Protein AF-A0A3S4ZHK0-F1 (afdb_monomer_lite)

Organism: NCBI:txid117903

Foldseek 3Di:
DDPDDDPPPDDDDPPVVVVVVVVVVVVVVVVVVVVVVVVVCVDCVVVVVVVVVVVVVVVVVVVPDPPVVVVVVVVVVVVVVVVVVVVVVPPPDDPDDDDDDDDDDDPVVPCVVVVVVVVVVVVVVVVVVVVVVVVVVVVVVVVLVVLVVVVVVVQVVVLVVLVVVLVVVVVVCVVPPPDDPCVLVVLVPDDLVVVVVCCLVVVAALLRQLSSVSVVVSVCVVVVVQFFDHWDPCLNVLRVVLRVVSVVCPPPDPDDDPSQRSPEDEAELCDADAPDFRQVPPSVSRVVGRDDDDPPPCSNHRHTTYTYPDPPD

Radius of gyration: 36.92 Å; chains: 1; bounding box: 80×49×119 Å

Secondary structure (DSSP, 8-state):
----------S--HHHHHHHHHHHHHHHHHHHHHHHHHHH-TTTHHHHHHHHHHHHHHHHHGGG-HHHHHHHHHHHHHHHHHHHHHTTTSTT------------SSGGGSSHHHHHHHHHHHHHHHHHHHHHHHHHHHHHHHHHHHHHHHHHHHHHHHHHHHHHHHHHHHHHHHHHT---TTHHHHHTTS-HHHHHHHHHTTSS-HHHHHHHHHHHHHHHHHTT---EEEE-TTHHHHHHHHHHHHHHTTTT--SPPPTTTT--EEEETTS--TTSB--TT-GGGTT-B---SS-TTSTTS-EEEEEP-----

Sequence (313 aa):
MMEKENKLTGRSQPLVHFTRRLVYKIINRLSLIALLDLVTFGTTTHLIVGAARFCILTLCNISFWPDLVNRKRNAIQNALSLSQKSHTDLFGRLDLNVRNDEMQAPVALATLPVISTLLLVAKWLLLMRAFYLIARLAFSLVRIQRRLSKKRIALAERHSRLNSKLVGLDSAVAVGDGRPVDWVDEVTRLPLSQLRRQLQKRQITAIDLLDAFQRKALALIQSQTGCIAEIIYGADVDAIYADETLDSKLPNATTPASLLHGIPISLKEMIPVCGYDHTMGYVHNVSGLAFCRSIRGMYDIPVMFRIVDTKSD

InterPro domains:
  IPR036928 Amidase signature (AS) superfamily [G3DSA:3.90.1300.10] (159-291)
  IPR036928 Amidase signature (AS) superfamily [SSF75304] (184-285)
  IPR052096 Endocannabinoid-regulating amidase [PTHR45847] (145-289)

pLDDT: mean 71.26, std 17.13, range [35.31, 97.25]

Structure (mmCIF, N/CA/C/O backbone):
data_AF-A0A3S4ZHK0-F1
#
_entry.id   AF-A0A3S4ZHK0-F1
#
loop_
_atom_site.group_PDB
_atom_site.id
_atom_site.type_symbol
_atom_site.label_atom_id
_atom_site.label_alt_id
_atom_site.label_comp_id
_atom_site.label_asym_id
_atom_site.label_entity_id
_atom_site.label_seq_id
_atom_site.pdbx_PDB_ins_code
_atom_site.Cartn_x
_atom_site.Cartn_y
_atom_site.Cartn_z
_atom_site.occupancy
_atom_site.B_iso_or_equiv
_atom_site.auth_seq_id
_atom_site.auth_comp_id
_atom_site.auth_asym_id
_atom_site.auth_atom_id
_atom_site.pdbx_PDB_model_num
ATOM 1 N N . MET A 1 1 ? 16.062 -14.171 27.496 1.00 38.72 1 MET A N 1
ATOM 2 C CA . MET A 1 1 ? 16.160 -15.052 26.314 1.00 38.72 1 MET A CA 1
ATOM 3 C C . MET A 1 1 ? 15.570 -14.306 25.125 1.00 38.72 1 MET A C 1
ATOM 5 O O . MET A 1 1 ? 14.395 -14.484 24.891 1.00 38.72 1 MET A O 1
ATOM 9 N N . MET A 1 2 ? 16.326 -13.400 24.489 1.00 35.31 2 MET A N 1
ATOM 10 C CA . MET A 1 2 ? 16.030 -12.739 23.194 1.00 35.31 2 MET A CA 1
ATOM 11 C C . MET A 1 2 ? 17.188 -11.762 22.891 1.00 35.31 2 MET A C 1
ATOM 13 O O . MET A 1 2 ? 17.036 -10.549 22.821 1.00 35.31 2 MET A O 1
ATOM 17 N N . GLU A 1 3 ? 18.397 -12.313 22.792 1.00 41.38 3 GLU A N 1
ATOM 18 C CA . GLU A 1 3 ? 19.574 -11.640 22.241 1.00 41.38 3 GLU A CA 1
ATOM 19 C C . GLU A 1 3 ? 20.021 -12.493 21.059 1.00 41.38 3 GLU A C 1
ATOM 21 O O . GLU A 1 3 ? 20.737 -13.475 21.240 1.00 41.38 3 GLU A O 1
ATOM 26 N N . LYS A 1 4 ? 19.450 -12.210 19.884 1.00 47.31 4 LYS A N 1
ATOM 27 C CA . LYS A 1 4 ? 19.861 -12.672 18.546 1.00 47.31 4 LYS A CA 1
ATOM 28 C C . LYS A 1 4 ? 18.733 -12.336 17.576 1.00 47.31 4 LYS A C 1
ATOM 30 O O . LYS A 1 4 ? 1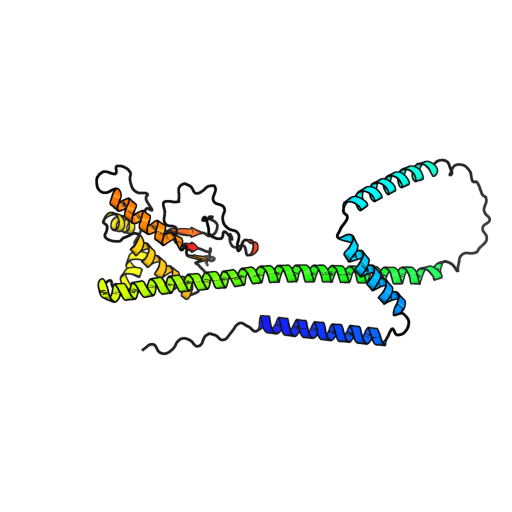7.895 -13.182 17.328 1.00 47.31 4 LYS A O 1
ATOM 35 N N . GLU A 1 5 ? 18.719 -11.116 17.048 1.00 44.28 5 GLU A N 1
ATOM 36 C CA . GLU A 1 5 ? 18.220 -10.827 15.694 1.00 44.28 5 GLU A CA 1
ATOM 37 C C . GLU A 1 5 ? 18.382 -9.338 15.369 1.00 44.28 5 GLU A C 1
ATOM 39 O O . GLU A 1 5 ? 17.518 -8.515 15.640 1.00 44.28 5 GLU A O 1
ATOM 44 N N . ASN A 1 6 ? 19.525 -8.975 14.781 1.00 37.25 6 ASN A N 1
ATOM 45 C CA . ASN A 1 6 ? 19.517 -8.127 13.586 1.00 37.25 6 ASN A CA 1
ATOM 46 C C . ASN A 1 6 ? 20.902 -8.097 12.937 1.00 37.25 6 ASN A C 1
ATOM 48 O O . ASN A 1 6 ? 21.677 -7.148 13.031 1.00 37.25 6 ASN A O 1
ATOM 52 N N . LYS A 1 7 ? 21.210 -9.203 12.260 1.00 39.44 7 LYS A N 1
ATOM 53 C CA . LYS A 1 7 ? 22.368 -9.365 11.379 1.00 39.44 7 LYS A CA 1
ATOM 54 C C . LYS A 1 7 ? 21.863 -9.646 9.958 1.00 39.44 7 LYS A C 1
ATOM 56 O O . LYS A 1 7 ? 22.221 -10.652 9.366 1.00 39.44 7 LYS A O 1
ATOM 61 N N . LEU A 1 8 ? 20.978 -8.791 9.429 1.00 41.53 8 LEU A N 1
ATOM 62 C CA . LEU A 1 8 ? 20.394 -8.936 8.082 1.00 41.53 8 LEU A CA 1
ATOM 63 C C . LEU A 1 8 ? 20.295 -7.610 7.296 1.00 41.53 8 LEU A C 1
ATOM 65 O O . LEU A 1 8 ? 19.420 -7.429 6.458 1.00 41.53 8 LEU A O 1
ATOM 69 N N . THR A 1 9 ? 21.251 -6.695 7.471 1.00 41.84 9 THR A N 1
ATOM 70 C CA . THR A 1 9 ? 21.444 -5.523 6.584 1.00 41.84 9 THR A CA 1
ATOM 71 C C . THR A 1 9 ? 22.539 -5.754 5.537 1.00 41.84 9 THR A C 1
ATOM 73 O O . THR A 1 9 ? 23.288 -4.852 5.172 1.00 41.84 9 THR A O 1
ATOM 76 N N . GLY A 1 10 ? 22.654 -6.980 5.023 1.00 41.91 10 GLY A N 1
ATOM 77 C CA . GLY A 1 10 ? 23.762 -7.358 4.150 1.00 41.91 10 GLY A CA 1
ATOM 78 C C . GLY A 1 10 ? 23.387 -8.378 3.090 1.00 41.91 10 GLY A C 1
ATOM 79 O O . GLY A 1 10 ? 23.851 -9.506 3.175 1.00 41.91 10 GLY A O 1
ATOM 80 N N . ARG A 1 11 ? 22.577 -7.992 2.093 1.00 46.22 11 ARG A N 1
ATOM 81 C CA . ARG A 1 11 ? 22.606 -8.533 0.712 1.00 46.22 11 ARG A CA 1
ATOM 82 C C . ARG A 1 11 ? 21.451 -7.973 -0.119 1.00 46.22 11 ARG A C 1
ATOM 84 O O . ARG A 1 11 ? 20.338 -8.472 -0.052 1.00 46.22 11 ARG A O 1
ATOM 91 N N . SER A 1 12 ? 21.732 -6.949 -0.928 1.00 43.19 12 SER A N 1
ATOM 92 C CA . SER A 1 12 ? 21.113 -6.718 -2.255 1.00 43.19 12 SER A CA 1
ATOM 93 C C . SER A 1 12 ? 21.529 -5.362 -2.853 1.00 43.19 12 SER A C 1
ATOM 95 O O . SER A 1 12 ? 20.706 -4.569 -3.294 1.00 43.19 12 SER A O 1
ATOM 97 N N . GLN A 1 13 ? 22.836 -5.086 -2.930 1.00 48.25 13 GLN A N 1
ATOM 98 C CA . GLN A 1 13 ? 23.362 -4.040 -3.825 1.00 48.25 13 GLN A CA 1
ATOM 99 C C . GLN A 1 13 ? 24.410 -4.502 -4.867 1.00 48.25 13 GLN A C 1
ATOM 101 O O . GLN A 1 13 ? 25.198 -3.668 -5.314 1.00 48.25 13 GLN A O 1
ATOM 106 N N . PRO A 1 14 ? 24.456 -5.764 -5.355 1.00 48.16 14 PRO A N 1
ATOM 107 C CA . PRO A 1 14 ? 25.416 -6.086 -6.412 1.00 48.16 14 PRO A CA 1
ATOM 108 C C . PRO A 1 14 ? 25.040 -5.443 -7.762 1.00 48.16 14 PRO A C 1
ATOM 110 O O . PRO A 1 14 ? 25.923 -5.089 -8.539 1.00 48.16 14 PRO A O 1
ATOM 113 N N . LEU A 1 15 ? 23.750 -5.208 -8.042 1.00 46.41 15 LEU A N 1
ATOM 114 C CA . LEU A 1 15 ? 23.300 -4.844 -9.393 1.00 46.41 15 LEU A CA 1
ATOM 115 C C . LEU A 1 15 ? 23.517 -3.360 -9.755 1.00 46.41 15 LEU A C 1
ATOM 117 O O . LEU A 1 15 ? 23.855 -3.034 -10.895 1.00 46.41 15 LEU A O 1
ATOM 121 N N . VAL A 1 16 ? 23.401 -2.447 -8.784 1.00 51.50 16 VAL A N 1
ATOM 122 C CA . VAL A 1 16 ? 23.617 -1.002 -9.016 1.00 51.50 16 VAL A CA 1
ATOM 123 C C . VAL A 1 16 ? 25.112 -0.684 -9.132 1.00 51.50 16 VAL A C 1
ATOM 125 O O . VAL A 1 16 ? 25.526 0.129 -9.960 1.00 51.50 16 VAL A O 1
ATOM 128 N N . HIS A 1 17 ? 25.954 -1.386 -8.368 1.00 53.44 17 HIS A N 1
ATOM 129 C CA . HIS A 1 17 ? 27.404 -1.250 -8.484 1.00 53.44 17 HIS A CA 1
ATOM 130 C C . HIS A 1 17 ? 27.951 -1.896 -9.765 1.00 53.44 17 HIS A C 1
ATOM 132 O O . HIS A 1 17 ? 28.877 -1.356 -10.377 1.00 53.44 17 HIS A O 1
ATOM 138 N N . PHE A 1 18 ? 27.352 -3.008 -10.209 1.00 57.97 18 PHE A N 1
ATOM 139 C CA . PHE A 1 18 ? 27.710 -3.670 -11.463 1.00 57.97 18 PHE A CA 1
ATOM 140 C C . PHE A 1 18 ? 27.364 -2.815 -12.687 1.00 57.97 18 PHE A C 1
ATOM 142 O O . PHE A 1 18 ? 28.214 -2.608 -13.551 1.00 57.97 18 PHE A O 1
ATOM 149 N N . THR A 1 19 ? 26.163 -2.229 -12.725 1.00 58.44 19 THR A N 1
ATOM 150 C CA . THR A 1 19 ? 25.738 -1.351 -13.830 1.00 58.44 19 THR A CA 1
ATOM 151 C C . THR A 1 19 ? 26.596 -0.086 -13.927 1.00 58.44 19 THR A C 1
ATOM 153 O O . THR A 1 19 ? 27.023 0.266 -15.025 1.00 58.44 19 THR A O 1
ATOM 156 N N . ARG A 1 20 ? 26.977 0.543 -12.803 1.00 65.88 20 ARG A N 1
ATOM 157 C CA . ARG A 1 20 ? 27.936 1.670 -12.809 1.00 65.88 20 ARG A CA 1
ATOM 158 C C . ARG A 1 20 ? 29.320 1.282 -13.340 1.00 65.88 20 ARG A C 1
ATOM 160 O O . ARG A 1 20 ? 29.887 2.032 -14.132 1.00 65.88 20 ARG A O 1
ATOM 167 N N . ARG A 1 21 ? 29.859 0.120 -12.946 1.00 70.44 21 ARG A N 1
ATOM 168 C CA . ARG A 1 21 ? 31.164 -0.366 -13.443 1.00 70.44 21 ARG A CA 1
ATOM 169 C C . ARG A 1 21 ? 31.123 -0.730 -14.928 1.00 70.44 21 ARG A C 1
ATOM 171 O O . ARG A 1 21 ? 32.101 -0.480 -15.630 1.00 70.44 21 ARG A O 1
ATOM 178 N N . LEU A 1 22 ? 30.010 -1.284 -15.412 1.00 69.44 22 LEU A N 1
ATOM 179 C CA . LEU A 1 22 ? 29.834 -1.626 -16.823 1.00 69.44 22 LEU A CA 1
ATOM 180 C C . LEU A 1 22 ? 29.760 -0.363 -17.692 1.00 69.44 22 LEU A C 1
ATOM 182 O O . LEU A 1 22 ? 30.470 -0.265 -18.688 1.00 69.44 22 LEU A O 1
ATOM 186 N N . VAL A 1 23 ? 28.977 0.635 -17.266 1.00 72.00 23 VAL A N 1
ATOM 187 C CA . VAL A 1 23 ? 28.850 1.919 -17.972 1.00 72.00 23 VAL A CA 1
ATOM 188 C C . VAL A 1 23 ? 30.195 2.647 -18.034 1.00 72.00 23 VAL A C 1
ATOM 190 O O . VAL A 1 23 ? 30.578 3.101 -19.107 1.00 72.00 23 VAL A O 1
ATOM 193 N N . TYR A 1 24 ? 30.970 2.679 -16.943 1.00 71.19 24 TYR A N 1
ATOM 194 C CA . TYR A 1 24 ? 32.308 3.287 -16.963 1.00 71.19 24 TYR A CA 1
ATOM 195 C C . TYR A 1 24 ? 33.288 2.542 -17.877 1.00 71.19 24 TYR A C 1
ATOM 197 O O . TYR A 1 24 ? 34.041 3.182 -18.604 1.00 71.19 24 TYR A O 1
ATOM 205 N N . LYS A 1 25 ? 33.268 1.200 -17.896 1.00 71.62 25 LYS A N 1
ATOM 206 C CA . LYS A 1 25 ? 34.108 0.415 -18.818 1.00 71.62 25 LYS A CA 1
ATOM 207 C C . LYS A 1 25 ? 33.733 0.646 -20.282 1.00 71.62 25 LYS A C 1
ATOM 209 O O . LYS A 1 25 ? 34.628 0.705 -21.119 1.00 71.62 25 LYS A O 1
ATOM 214 N N . ILE A 1 26 ? 32.443 0.792 -20.586 1.00 71.75 26 ILE A N 1
ATOM 215 C CA . ILE A 1 26 ? 31.964 1.073 -21.945 1.00 71.75 26 ILE A CA 1
ATOM 216 C C . ILE A 1 26 ? 32.356 2.494 -22.363 1.00 71.75 26 ILE A C 1
ATOM 218 O O . ILE A 1 26 ? 32.933 2.657 -23.431 1.00 71.75 26 ILE A O 1
ATOM 222 N N . ILE A 1 27 ? 32.143 3.501 -21.509 1.00 74.75 27 ILE A N 1
ATOM 223 C CA . ILE A 1 27 ? 32.539 4.892 -21.792 1.00 74.75 27 ILE A CA 1
ATOM 224 C C . ILE A 1 27 ? 34.054 4.994 -22.001 1.00 74.75 27 ILE A C 1
ATOM 226 O O . ILE A 1 27 ? 34.491 5.627 -22.956 1.00 74.75 27 ILE A O 1
ATOM 230 N N . ASN A 1 28 ? 34.855 4.323 -21.168 1.00 67.81 28 ASN A N 1
ATOM 231 C CA . ASN A 1 28 ? 36.312 4.396 -21.266 1.00 67.81 28 ASN A CA 1
ATOM 232 C C . ASN A 1 28 ? 36.877 3.606 -22.460 1.00 67.81 28 ASN A C 1
ATOM 234 O O . ASN A 1 28 ? 37.953 3.924 -22.949 1.00 67.81 28 ASN A O 1
ATOM 238 N N . ARG A 1 29 ? 36.167 2.583 -22.961 1.00 70.56 29 ARG A N 1
ATOM 239 C CA . ARG A 1 29 ? 36.535 1.922 -24.226 1.00 70.56 29 ARG A CA 1
ATOM 240 C C . ARG A 1 29 ? 36.078 2.714 -25.446 1.00 70.56 29 ARG A C 1
ATOM 242 O O . ARG A 1 29 ? 36.806 2.750 -26.428 1.00 70.56 29 ARG A O 1
ATOM 249 N N . LEU A 1 30 ? 34.926 3.379 -25.375 1.00 62.19 30 LEU A N 1
ATOM 250 C CA . LEU A 1 30 ? 34.452 4.261 -26.443 1.00 62.19 30 LEU A CA 1
ATOM 251 C C . LEU A 1 30 ? 35.329 5.513 -26.584 1.00 62.19 30 LEU A C 1
ATOM 253 O O . LEU A 1 30 ? 35.593 5.921 -27.710 1.00 62.19 30 LEU A O 1
ATOM 257 N N . SER A 1 31 ? 35.841 6.083 -25.485 1.00 71.56 31 SER A N 1
ATOM 258 C CA . SER A 1 31 ? 36.809 7.188 -25.555 1.00 71.56 31 SER A CA 1
ATOM 259 C C . SER A 1 31 ? 38.150 6.748 -26.148 1.00 71.56 31 SER A C 1
ATOM 261 O O . SER A 1 31 ? 38.757 7.503 -26.901 1.00 71.56 31 SER A O 1
ATOM 263 N N . LEU A 1 32 ? 38.589 5.515 -25.866 1.00 65.69 32 LEU A N 1
ATOM 264 C CA . LEU A 1 32 ? 39.827 4.962 -26.417 1.00 65.69 32 LEU A CA 1
ATOM 265 C C . LEU A 1 32 ? 39.707 4.679 -27.921 1.00 65.69 32 LEU A C 1
ATOM 267 O O . LEU A 1 32 ? 40.632 4.980 -28.665 1.00 65.69 32 LEU A O 1
ATOM 271 N N . ILE A 1 33 ? 38.556 4.168 -28.374 1.00 67.56 33 ILE A N 1
ATOM 272 C CA . ILE A 1 33 ? 38.259 3.977 -29.805 1.00 67.56 33 ILE A CA 1
ATOM 273 C C . ILE A 1 33 ? 38.198 5.335 -30.517 1.00 67.56 33 ILE A C 1
ATOM 275 O O . ILE A 1 33 ? 38.837 5.504 -31.547 1.00 67.56 33 ILE A O 1
ATOM 279 N N . ALA A 1 34 ? 37.542 6.336 -29.920 1.00 61.38 34 ALA A N 1
ATOM 280 C CA . ALA A 1 34 ? 37.499 7.689 -30.477 1.00 61.38 34 ALA A CA 1
ATOM 281 C C . ALA A 1 34 ? 38.887 8.355 -30.558 1.00 61.38 34 ALA A C 1
ATOM 283 O O . ALA A 1 34 ? 39.140 9.129 -31.477 1.00 61.38 34 ALA A O 1
ATOM 284 N N . LEU A 1 35 ? 39.799 8.052 -29.626 1.00 61.34 35 LEU A N 1
ATOM 285 C CA . LEU A 1 35 ? 41.190 8.517 -29.675 1.00 61.34 35 LEU A CA 1
ATOM 286 C C . LEU A 1 35 ? 42.023 7.775 -30.733 1.00 61.34 35 LEU A C 1
ATOM 288 O O . LEU A 1 35 ? 42.847 8.403 -31.392 1.00 61.34 35 LEU A O 1
ATOM 292 N N . LEU A 1 36 ? 41.791 6.475 -30.940 1.00 58.66 36 LEU A N 1
ATOM 293 C CA . LEU A 1 36 ? 42.433 5.693 -32.007 1.00 58.66 36 LEU A CA 1
ATOM 294 C C . LEU A 1 36 ? 41.969 6.123 -33.410 1.00 58.66 36 LEU A C 1
ATOM 296 O O . LEU A 1 36 ? 42.788 6.204 -34.329 1.00 58.66 36 LEU A O 1
ATOM 300 N N . ASP A 1 37 ? 40.695 6.485 -33.559 1.00 52.19 37 ASP A N 1
ATOM 301 C CA . ASP A 1 37 ? 40.156 7.040 -34.806 1.00 52.19 37 ASP A CA 1
ATOM 302 C C . ASP A 1 37 ? 40.699 8.458 -35.082 1.00 52.19 37 ASP A C 1
ATOM 304 O O . ASP A 1 37 ? 40.887 8.842 -36.235 1.00 52.19 37 ASP A O 1
ATOM 308 N N . LEU A 1 38 ? 41.032 9.234 -34.040 1.00 51.59 38 LEU A N 1
ATOM 309 C CA . LEU A 1 38 ? 41.615 10.576 -34.187 1.00 51.59 38 LEU A CA 1
ATOM 310 C C . LEU A 1 38 ? 43.086 10.543 -34.640 1.00 51.59 38 LEU A C 1
ATOM 312 O O . LEU A 1 38 ? 43.534 11.450 -35.338 1.00 51.59 38 LEU A O 1
ATOM 316 N N . VAL A 1 39 ? 43.832 9.496 -34.272 1.00 56.59 39 VAL A N 1
ATOM 317 C CA . VAL A 1 39 ? 45.243 9.313 -34.668 1.00 56.59 39 VAL A CA 1
ATOM 318 C C . VAL A 1 39 ? 45.371 8.748 -36.089 1.00 56.59 39 VAL A C 1
ATOM 320 O O . VAL A 1 39 ? 46.360 9.012 -36.767 1.00 56.59 39 VAL A O 1
ATOM 323 N N . THR A 1 40 ? 44.362 8.027 -36.587 1.00 56.16 40 THR A N 1
ATOM 324 C CA . THR A 1 40 ? 44.383 7.421 -37.933 1.00 56.16 40 THR A CA 1
ATOM 325 C C . THR A 1 40 ? 43.865 8.339 -39.049 1.00 56.16 40 THR A C 1
ATOM 327 O O . THR A 1 40 ? 44.100 8.053 -40.221 1.00 56.16 40 THR A O 1
ATOM 330 N N . PHE A 1 41 ? 43.239 9.476 -38.725 1.00 51.12 41 PHE A N 1
ATOM 331 C CA . PHE A 1 41 ? 42.586 10.369 -39.698 1.00 51.12 41 PHE A CA 1
ATOM 332 C C . PHE A 1 41 ? 43.191 11.785 -39.776 1.00 51.12 41 PHE A C 1
ATOM 334 O O . PHE A 1 41 ? 42.485 12.783 -39.918 1.00 51.12 41 PHE A O 1
ATOM 341 N N . GLY A 1 42 ? 44.520 11.891 -39.726 1.00 49.41 42 GLY A N 1
ATOM 342 C CA . GLY A 1 42 ? 45.265 13.158 -39.679 1.00 49.41 42 GLY A CA 1
ATOM 343 C C . GLY A 1 42 ? 45.125 14.132 -40.864 1.00 49.41 42 GLY A C 1
ATOM 344 O O . GLY A 1 42 ? 45.764 15.178 -40.829 1.00 49.41 42 GLY A O 1
ATOM 345 N N . THR A 1 43 ? 44.315 13.867 -41.898 1.00 50.31 43 THR A N 1
ATOM 346 C CA . THR A 1 43 ? 44.199 14.776 -43.064 1.00 50.31 43 THR A CA 1
ATOM 347 C C . THR A 1 43 ? 42.777 15.069 -43.565 1.00 50.31 43 THR A C 1
ATOM 349 O O . THR A 1 43 ? 42.623 15.909 -44.448 1.00 50.31 43 THR A O 1
ATOM 352 N N . THR A 1 44 ? 41.711 14.499 -42.983 1.00 51.81 44 THR A N 1
ATOM 353 C CA . THR A 1 44 ? 40.307 14.830 -43.357 1.00 51.81 44 THR A CA 1
ATOM 354 C C . THR A 1 44 ? 39.510 15.524 -42.242 1.00 51.81 44 THR A C 1
ATOM 356 O O . THR A 1 44 ? 38.303 15.756 -42.363 1.00 51.81 44 THR A O 1
ATOM 359 N N . THR A 1 45 ? 40.178 15.894 -41.149 1.00 51.06 45 THR A N 1
ATOM 360 C CA . THR A 1 45 ? 39.589 16.434 -39.910 1.00 51.06 45 THR A CA 1
ATOM 361 C C . THR A 1 45 ? 38.902 17.790 -40.073 1.00 51.06 45 THR A C 1
ATOM 363 O O . THR A 1 45 ? 37.927 18.061 -39.371 1.00 51.06 45 THR A O 1
ATOM 366 N N . HIS A 1 46 ? 39.301 18.621 -41.038 1.00 52.19 46 HIS A N 1
ATOM 367 C CA . HIS A 1 46 ? 38.668 19.933 -41.230 1.00 52.19 46 HIS A CA 1
ATOM 368 C C . HIS A 1 46 ? 37.241 19.852 -41.797 1.00 52.19 46 HIS A C 1
ATOM 370 O O . HIS A 1 46 ? 36.394 20.669 -41.429 1.00 52.19 46 HIS A O 1
ATOM 376 N N . LEU A 1 47 ? 36.930 18.842 -42.618 1.00 52.06 47 LEU A N 1
ATOM 377 C CA . LEU A 1 47 ? 35.593 18.699 -43.208 1.00 52.06 47 LEU A CA 1
ATOM 378 C C . LEU A 1 47 ? 34.588 18.090 -42.218 1.00 52.06 47 LEU A C 1
ATOM 380 O O . LEU A 1 47 ? 33.433 18.510 -42.152 1.00 52.06 47 LEU A O 1
ATOM 384 N N . ILE A 1 48 ? 35.036 17.126 -41.408 1.00 56.22 48 ILE A N 1
ATOM 385 C CA . ILE A 1 48 ? 34.174 16.387 -40.474 1.00 56.22 48 ILE A CA 1
ATOM 386 C C . ILE A 1 48 ? 33.851 17.235 -39.236 1.00 56.22 48 ILE A C 1
ATOM 388 O O . ILE A 1 48 ? 32.703 17.253 -38.792 1.00 56.22 48 ILE A O 1
ATOM 392 N N . VAL A 1 49 ? 34.811 18.013 -38.720 1.00 59.47 49 VAL A N 1
ATOM 393 C CA . VAL A 1 49 ? 34.559 18.952 -37.611 1.00 59.47 49 VAL A CA 1
ATOM 394 C C . VAL A 1 49 ? 33.640 20.096 -38.059 1.00 59.47 49 VAL A C 1
ATOM 396 O O . VAL A 1 49 ? 32.753 20.501 -37.305 1.00 59.47 49 VAL A O 1
ATOM 399 N N . GLY A 1 50 ? 33.775 20.562 -39.307 1.00 56.19 50 GLY A N 1
ATOM 400 C CA . GLY A 1 50 ? 32.854 21.528 -39.913 1.00 56.19 50 GLY A CA 1
ATOM 401 C C . GLY A 1 50 ? 31.426 20.987 -40.040 1.00 56.19 50 GLY A C 1
ATOM 402 O O . GLY A 1 50 ? 30.478 21.640 -39.602 1.00 56.19 50 GLY A O 1
ATOM 403 N N . ALA A 1 51 ? 31.267 19.761 -40.549 1.00 57.53 51 ALA A N 1
ATOM 404 C CA . ALA A 1 51 ? 29.964 19.110 -40.695 1.00 57.53 51 ALA A CA 1
ATOM 405 C C . ALA A 1 51 ? 29.305 18.781 -39.344 1.00 57.53 51 ALA A C 1
ATOM 407 O O . ALA A 1 51 ? 28.100 18.970 -39.185 1.00 57.53 51 ALA A O 1
ATOM 408 N N . ALA A 1 52 ? 30.079 18.359 -38.339 1.00 62.59 52 ALA A N 1
ATOM 409 C CA . ALA A 1 52 ? 29.572 18.106 -36.991 1.00 62.59 52 ALA A CA 1
ATOM 410 C C . ALA A 1 52 ? 29.098 19.400 -36.306 1.00 62.59 52 ALA A C 1
ATOM 412 O O . ALA A 1 52 ? 28.028 19.422 -35.695 1.00 62.59 52 ALA A O 1
ATOM 413 N N . ARG A 1 53 ? 29.842 20.505 -36.462 1.00 59.47 53 ARG A N 1
ATOM 414 C CA . ARG A 1 53 ? 29.463 21.822 -35.925 1.00 59.47 53 AR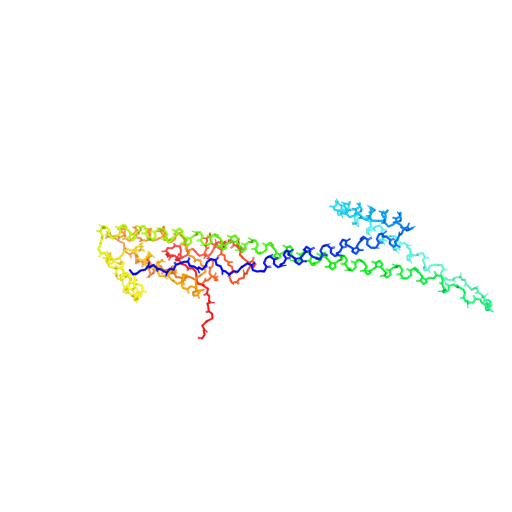G A CA 1
ATOM 415 C C . ARG A 1 53 ? 28.232 22.392 -36.639 1.00 59.47 53 ARG A C 1
ATOM 417 O O . ARG A 1 53 ? 27.365 22.955 -35.977 1.00 59.47 53 ARG A O 1
ATOM 424 N N . PHE A 1 54 ? 28.106 22.172 -37.950 1.00 58.97 54 PHE A N 1
ATOM 425 C CA . PHE A 1 54 ? 26.913 22.534 -38.720 1.00 58.97 54 PHE A CA 1
ATOM 426 C C . PHE A 1 54 ? 25.690 21.706 -38.300 1.00 58.97 54 PHE A C 1
ATOM 428 O O . PHE A 1 54 ? 24.647 22.285 -38.013 1.00 58.97 54 PHE A O 1
ATOM 435 N N . CYS A 1 55 ? 25.836 20.384 -38.137 1.00 61.09 55 CYS A N 1
ATOM 436 C CA . CYS A 1 55 ? 24.769 19.494 -37.664 1.00 61.09 55 CYS A CA 1
ATOM 437 C C . CYS A 1 55 ? 24.258 19.878 -36.269 1.00 61.09 55 CYS A C 1
ATOM 439 O O . CYS A 1 55 ? 23.045 19.952 -36.067 1.00 61.09 55 CYS A O 1
ATOM 441 N N . ILE A 1 56 ? 25.156 20.174 -35.322 1.00 68.25 56 ILE A N 1
ATOM 442 C CA . ILE A 1 56 ? 24.783 20.597 -33.962 1.00 68.25 56 ILE A CA 1
ATOM 443 C C . ILE A 1 56 ? 24.044 21.945 -33.993 1.00 68.25 56 ILE A C 1
ATOM 445 O O . ILE A 1 56 ? 23.023 22.094 -33.323 1.00 68.25 56 ILE A O 1
ATOM 449 N N . LEU A 1 57 ? 24.484 22.900 -34.820 1.00 57.31 57 LEU A N 1
ATOM 450 C CA . LEU A 1 57 ? 23.803 24.191 -34.967 1.00 57.31 57 LEU A CA 1
ATOM 451 C C . LEU A 1 57 ? 22.432 24.056 -35.648 1.00 57.31 57 LEU A C 1
ATOM 453 O O . LEU A 1 57 ? 21.473 24.678 -35.195 1.00 57.31 57 LEU A O 1
ATOM 457 N N . THR A 1 58 ? 22.284 23.199 -36.664 1.00 58.91 58 THR A N 1
ATOM 458 C CA . THR A 1 58 ? 20.969 22.935 -37.274 1.00 58.91 58 THR A CA 1
ATOM 459 C C . THR A 1 58 ? 20.017 22.195 -36.338 1.00 58.91 58 THR A C 1
ATOM 461 O O . THR A 1 58 ? 18.837 22.532 -36.298 1.00 58.91 58 THR A O 1
ATOM 464 N N . LEU A 1 59 ? 20.495 21.242 -35.533 1.00 56.59 59 LEU A N 1
ATOM 465 C CA . LEU A 1 59 ? 19.644 20.521 -34.579 1.00 56.59 59 LEU A CA 1
ATOM 466 C C . LEU A 1 59 ? 19.177 21.421 -33.423 1.00 56.59 59 LEU A C 1
ATOM 468 O O . LEU A 1 59 ? 18.036 21.295 -32.980 1.00 56.59 59 LEU A O 1
ATOM 472 N N . CYS A 1 60 ? 20.003 22.380 -32.995 1.00 50.72 60 CYS A N 1
ATOM 473 C CA . CYS A 1 60 ? 19.594 23.393 -32.021 1.00 50.72 60 CYS A CA 1
ATOM 474 C C . CYS A 1 60 ? 18.611 24.425 -32.610 1.00 50.72 60 CYS A C 1
ATOM 476 O O . CYS A 1 60 ? 17.718 24.874 -31.896 1.00 50.72 60 CYS A O 1
ATOM 478 N N . ASN A 1 61 ? 18.704 24.759 -33.904 1.00 44.44 61 ASN A N 1
ATOM 479 C CA . ASN A 1 61 ? 17.841 25.768 -34.538 1.00 44.44 61 ASN A CA 1
ATOM 480 C C . ASN A 1 61 ? 16.466 25.219 -34.997 1.00 44.44 61 ASN A C 1
ATOM 482 O O . ASN A 1 61 ? 15.501 25.966 -35.137 1.00 44.44 61 ASN A O 1
ATOM 486 N N . ILE A 1 62 ? 16.330 23.899 -35.187 1.00 49.19 62 ILE A N 1
ATOM 487 C CA . ILE A 1 62 ? 15.067 23.253 -35.613 1.00 49.19 62 ILE A CA 1
ATOM 488 C C . ILE A 1 62 ? 14.028 23.164 -34.478 1.00 49.19 62 ILE A C 1
ATOM 490 O O . ILE A 1 62 ? 12.842 22.962 -34.735 1.00 49.19 62 ILE A O 1
ATOM 494 N N . SER A 1 63 ? 14.420 23.402 -33.225 1.00 51.69 63 SER A N 1
ATOM 495 C CA . SER A 1 63 ? 13.500 23.321 -32.082 1.00 51.69 63 SER A CA 1
ATOM 496 C C . SER A 1 63 ? 12.533 24.513 -31.950 1.00 51.69 63 SER A C 1
ATOM 498 O O . SER A 1 63 ? 11.800 24.561 -30.966 1.00 51.69 63 SER A O 1
ATOM 500 N N . PHE A 1 64 ? 12.497 25.463 -32.902 1.00 46.78 64 PHE A N 1
ATOM 501 C CA . PHE A 1 64 ? 11.759 26.721 -32.704 1.00 46.78 64 PHE A CA 1
ATOM 502 C C . PHE A 1 64 ? 10.731 27.151 -33.772 1.00 46.78 64 PHE A C 1
ATOM 504 O O . PHE A 1 64 ? 10.069 28.153 -33.546 1.00 46.78 64 PHE A O 1
ATOM 511 N N . TRP A 1 65 ? 10.507 26.456 -34.897 1.00 44.28 65 TRP A N 1
ATOM 512 C CA . TRP A 1 65 ? 9.566 26.973 -35.923 1.00 44.28 65 TRP A CA 1
ATOM 513 C C . TRP A 1 65 ? 8.710 25.897 -36.619 1.00 44.28 65 TRP A C 1
ATOM 515 O O . TRP A 1 65 ? 9.065 25.430 -37.704 1.00 44.28 65 TRP A O 1
ATOM 525 N N . PRO A 1 66 ? 7.538 25.532 -36.062 1.00 52.66 66 PRO A N 1
ATOM 526 C CA . PRO A 1 66 ? 6.569 24.683 -36.762 1.00 52.66 66 PRO A CA 1
ATOM 527 C C . PRO A 1 66 ? 5.894 25.380 -37.967 1.00 52.66 66 PRO A C 1
ATOM 529 O O . PRO A 1 66 ? 5.508 24.707 -38.922 1.00 52.66 66 PRO A O 1
ATOM 532 N N . ASP A 1 67 ? 5.828 26.717 -37.999 1.00 51.75 67 ASP A N 1
ATOM 533 C CA . ASP A 1 67 ? 5.085 27.463 -39.035 1.00 51.75 67 ASP A CA 1
ATOM 534 C C . ASP A 1 67 ? 5.799 27.600 -40.391 1.00 51.75 67 ASP A C 1
ATOM 536 O O . ASP A 1 67 ? 5.153 27.726 -41.436 1.00 51.75 67 ASP A O 1
ATOM 540 N N . LEU A 1 68 ? 7.134 27.533 -40.426 1.00 51.22 68 LEU A N 1
ATOM 541 C CA . LEU A 1 68 ? 7.891 27.681 -41.678 1.00 51.22 68 LEU A CA 1
ATOM 542 C C . LEU A 1 68 ? 7.824 26.414 -42.551 1.00 51.22 68 LEU A C 1
ATOM 544 O O . LEU A 1 68 ? 7.901 26.484 -43.780 1.00 51.22 68 LEU A O 1
ATOM 548 N N . VAL A 1 69 ? 7.634 25.253 -41.916 1.00 56.28 69 VAL A N 1
ATOM 549 C CA . VAL A 1 69 ? 7.540 23.947 -42.587 1.00 56.28 69 VAL A CA 1
ATOM 550 C C . VAL A 1 69 ? 6.244 23.837 -43.392 1.00 56.28 69 VAL A C 1
ATOM 552 O O . VAL A 1 69 ? 6.263 23.330 -44.516 1.00 56.28 69 VAL A O 1
ATOM 555 N N . ASN A 1 70 ? 5.139 24.385 -42.880 1.00 59.62 70 ASN A N 1
ATOM 556 C CA . ASN A 1 70 ? 3.862 24.375 -43.595 1.00 59.62 70 ASN A CA 1
ATOM 557 C C . ASN A 1 70 ? 3.864 25.323 -44.807 1.00 59.62 70 ASN A C 1
ATOM 559 O O . ASN A 1 70 ? 3.355 24.955 -45.864 1.00 59.62 70 ASN A O 1
ATOM 563 N N . ARG A 1 71 ? 4.522 26.491 -44.726 1.00 54.78 71 ARG A N 1
ATOM 564 C CA . ARG A 1 71 ? 4.622 27.411 -45.879 1.00 54.78 71 ARG A CA 1
ATOM 565 C C . ARG A 1 71 ? 5.493 26.856 -47.011 1.00 54.78 71 ARG A C 1
ATOM 567 O O . ARG A 1 71 ? 5.130 27.000 -48.177 1.00 54.78 71 ARG A O 1
ATOM 574 N N . LYS A 1 72 ? 6.598 26.165 -46.698 1.00 60.00 72 LYS A N 1
ATOM 575 C CA . LYS A 1 72 ? 7.450 25.534 -47.727 1.00 60.00 72 LYS A CA 1
ATOM 576 C C . LYS A 1 72 ? 6.782 24.337 -48.404 1.00 60.00 72 LYS A C 1
ATOM 578 O O . LYS A 1 72 ? 6.972 24.153 -49.603 1.00 60.00 72 LYS A O 1
ATOM 583 N N . ARG A 1 73 ? 5.971 23.554 -47.683 1.00 61.41 73 ARG A N 1
ATOM 584 C CA . ARG A 1 73 ? 5.245 22.415 -48.273 1.00 61.41 73 ARG A CA 1
ATOM 585 C C . ARG A 1 73 ? 4.241 22.869 -49.341 1.00 61.41 73 ARG A C 1
ATOM 587 O O . ARG A 1 73 ? 4.203 22.277 -50.416 1.00 61.41 73 ARG A O 1
ATOM 594 N N . ASN A 1 74 ? 3.523 23.964 -49.089 1.00 64.50 74 ASN A N 1
ATOM 595 C CA . ASN A 1 74 ? 2.550 24.510 -50.040 1.00 64.50 74 ASN A CA 1
ATOM 596 C C . ASN A 1 74 ? 3.226 25.146 -51.269 1.00 64.50 74 ASN A C 1
ATOM 598 O O . ASN A 1 74 ? 2.743 24.992 -52.387 1.00 64.50 74 ASN A O 1
ATOM 602 N N . ALA A 1 75 ? 4.384 25.794 -51.091 1.00 66.62 75 ALA A N 1
ATOM 603 C CA . ALA A 1 75 ? 5.166 26.328 -52.210 1.00 66.62 75 ALA A CA 1
ATOM 604 C C . ALA A 1 75 ? 5.716 25.216 -53.125 1.00 66.62 75 ALA A C 1
ATOM 606 O O . ALA A 1 75 ? 5.702 25.356 -54.346 1.00 66.62 75 ALA A O 1
ATOM 607 N N . ILE A 1 76 ? 6.147 24.089 -52.547 1.00 69.06 76 ILE A N 1
ATOM 608 C CA . ILE A 1 76 ? 6.660 22.940 -53.308 1.00 69.06 76 ILE A CA 1
ATOM 609 C C . ILE A 1 76 ? 5.530 22.222 -54.061 1.00 69.06 76 ILE A C 1
ATOM 611 O O . ILE A 1 76 ? 5.718 21.853 -55.219 1.00 69.06 76 ILE A O 1
ATOM 615 N N . GLN A 1 77 ? 4.343 22.072 -53.463 1.00 70.00 77 GLN A N 1
ATOM 616 C CA . GLN A 1 77 ? 3.194 21.485 -54.167 1.00 70.00 77 GLN A CA 1
ATOM 617 C C . GLN A 1 77 ? 2.698 22.360 -55.328 1.00 70.00 77 GLN A C 1
ATOM 619 O O . GLN A 1 77 ? 2.372 21.821 -56.384 1.00 70.00 77 GLN A O 1
ATOM 624 N N . ASN A 1 78 ? 2.726 23.689 -55.189 1.00 70.31 78 ASN A N 1
ATOM 625 C CA . ASN A 1 78 ? 2.382 24.601 -56.287 1.00 70.31 78 ASN A CA 1
ATOM 626 C C . ASN A 1 78 ? 3.445 24.632 -57.401 1.00 70.31 78 ASN A C 1
ATOM 628 O O . ASN A 1 78 ? 3.105 24.782 -58.571 1.00 70.31 78 ASN A O 1
ATOM 632 N N . ALA A 1 79 ? 4.728 24.451 -57.073 1.00 65.50 79 ALA A N 1
ATOM 633 C CA . ALA A 1 79 ? 5.786 24.354 -58.081 1.00 65.50 79 ALA A CA 1
ATOM 634 C C . ALA A 1 79 ? 5.723 23.031 -58.872 1.00 65.50 79 ALA A C 1
ATOM 636 O O . ALA A 1 79 ? 5.991 23.009 -60.074 1.00 65.50 79 ALA A O 1
ATOM 637 N N . LEU A 1 80 ? 5.324 21.931 -58.222 1.00 65.06 80 LEU A N 1
ATOM 638 C CA . LEU A 1 80 ? 5.163 20.626 -58.871 1.00 65.06 80 LEU A CA 1
ATOM 639 C C . LEU A 1 80 ? 3.961 20.585 -59.827 1.00 65.06 80 LEU A C 1
ATOM 641 O O . LEU A 1 80 ? 4.070 19.994 -60.901 1.00 65.06 80 LEU A O 1
ATOM 645 N N . SER A 1 81 ? 2.856 21.263 -59.497 1.00 66.56 81 SER A N 1
ATOM 646 C CA . SER A 1 81 ? 1.692 21.352 -60.393 1.00 66.56 81 SER A CA 1
ATOM 647 C C . SER A 1 81 ? 1.943 22.242 -61.619 1.00 66.56 81 SER A C 1
ATOM 649 O O . SER A 1 81 ? 1.429 21.950 -62.699 1.00 66.56 81 SER A O 1
ATOM 651 N N . LEU A 1 82 ? 2.787 23.275 -61.496 1.00 58.69 82 LEU A N 1
ATOM 652 C CA . LEU A 1 82 ? 3.238 24.102 -62.625 1.00 58.69 82 LEU A CA 1
ATOM 653 C C . LEU A 1 82 ? 4.220 23.357 -63.548 1.00 58.69 82 LEU A C 1
ATOM 655 O O . LEU A 1 82 ? 4.162 23.529 -64.764 1.00 58.69 82 LEU A O 1
ATOM 659 N N . SER A 1 83 ? 5.072 22.485 -62.997 1.00 52.16 83 SER A N 1
ATOM 660 C CA . SER A 1 83 ? 6.031 21.689 -63.779 1.00 52.16 83 SER A CA 1
ATOM 661 C C . SER A 1 83 ? 5.356 20.576 -64.599 1.00 52.16 83 SER A C 1
ATOM 663 O O . SER A 1 83 ? 5.675 20.387 -65.774 1.00 52.16 83 SER A O 1
ATOM 665 N N . GLN A 1 84 ? 4.338 19.899 -64.049 1.00 54.31 84 GLN A N 1
ATOM 666 C CA . GLN A 1 84 ? 3.590 18.873 -64.796 1.00 54.31 84 GLN A CA 1
ATOM 667 C C . GLN A 1 84 ? 2.792 19.431 -65.986 1.00 54.31 84 GLN A C 1
ATOM 669 O O . GLN A 1 84 ? 2.560 18.708 -66.954 1.00 54.31 84 GLN A O 1
ATOM 674 N N . LYS A 1 85 ? 2.417 20.716 -65.956 1.00 52.69 85 LYS A N 1
ATOM 675 C CA . LYS A 1 85 ? 1.675 21.366 -67.047 1.00 52.69 85 LYS A CA 1
ATOM 676 C C . LYS A 1 85 ? 2.562 21.785 -68.229 1.00 52.69 85 LYS A C 1
ATOM 678 O O . LYS A 1 85 ? 2.057 21.938 -69.327 1.00 52.69 85 LYS A O 1
ATOM 683 N N . SER A 1 86 ? 3.872 21.924 -68.014 1.00 51.03 86 SER A N 1
ATOM 684 C CA . SER A 1 86 ? 4.859 22.263 -69.056 1.00 51.03 86 SER A CA 1
ATOM 685 C C . SER A 1 86 ? 5.360 21.029 -69.825 1.00 51.03 86 SER A C 1
ATOM 687 O O . SER A 1 86 ? 5.674 21.095 -71.011 1.00 51.03 86 SER A O 1
ATOM 689 N N . HIS A 1 87 ? 5.386 19.864 -69.172 1.00 46.38 87 HIS A N 1
ATOM 690 C CA . HIS A 1 87 ? 5.947 18.643 -69.757 1.00 46.38 87 HIS A CA 1
ATOM 691 C C . HIS A 1 87 ? 5.032 17.910 -70.751 1.00 46.38 87 HIS A C 1
ATOM 693 O O . HIS A 1 87 ? 5.513 17.023 -71.452 1.00 46.38 87 HIS A O 1
ATOM 699 N N . THR A 1 88 ? 3.746 18.263 -70.845 1.00 51.81 88 THR A N 1
ATOM 700 C CA . THR A 1 88 ? 2.810 17.630 -71.794 1.00 51.81 88 THR A CA 1
ATOM 701 C C . THR A 1 88 ? 2.756 18.321 -73.160 1.00 51.81 88 THR A C 1
ATOM 703 O O . THR A 1 88 ? 2.423 17.656 -74.135 1.00 51.81 88 THR A O 1
ATOM 706 N N . ASP A 1 89 ? 3.204 19.578 -73.273 1.00 50.62 89 ASP A N 1
ATOM 707 C CA . ASP A 1 89 ? 3.213 20.318 -74.549 1.00 50.62 89 ASP A CA 1
ATOM 708 C C . ASP A 1 89 ? 4.553 20.248 -75.309 1.00 50.62 89 ASP A C 1
ATOM 710 O O . ASP A 1 89 ? 4.598 20.533 -76.505 1.00 50.62 89 ASP A O 1
ATOM 714 N N . LEU A 1 90 ? 5.651 19.824 -74.667 1.00 48.47 90 LEU A N 1
ATOM 715 C CA . LEU A 1 90 ? 6.979 19.787 -75.304 1.00 48.47 90 LEU A CA 1
ATOM 716 C C . LEU A 1 90 ? 7.391 18.429 -75.899 1.00 48.47 90 LEU A C 1
ATOM 718 O O . LEU A 1 90 ? 8.410 18.356 -76.581 1.00 48.47 90 LEU A O 1
ATOM 722 N N . PHE A 1 91 ? 6.620 17.359 -75.682 1.00 46.91 91 PHE A N 1
ATOM 723 C CA . PHE A 1 91 ? 6.965 16.009 -76.165 1.00 46.91 91 PHE A CA 1
ATOM 724 C C . PHE A 1 91 ? 6.382 15.651 -77.546 1.00 46.91 91 PHE A C 1
ATOM 726 O O . PHE A 1 91 ? 6.590 14.542 -78.028 1.00 46.91 91 PHE A O 1
ATOM 733 N N . GLY A 1 92 ? 5.684 16.581 -78.210 1.00 50.06 92 GLY A N 1
ATOM 734 C CA . GLY A 1 92 ? 5.052 16.344 -79.516 1.00 50.06 92 GLY A CA 1
ATOM 735 C C . GLY A 1 92 ? 5.931 16.578 -80.751 1.00 50.06 92 GLY A C 1
ATOM 736 O O . GLY A 1 92 ? 5.491 16.296 -81.861 1.00 50.06 92 GLY A O 1
ATOM 737 N N . ARG A 1 93 ? 7.152 17.108 -80.615 1.00 50.84 93 ARG A N 1
ATOM 738 C CA . ARG A 1 93 ? 8.034 17.381 -81.763 1.00 50.84 93 ARG A CA 1
ATOM 739 C C . ARG A 1 93 ? 9.491 17.298 -81.348 1.00 50.84 93 ARG A C 1
ATOM 741 O O . ARG A 1 93 ? 10.022 18.285 -80.863 1.00 50.84 93 ARG A O 1
ATOM 748 N N . LEU A 1 94 ? 10.115 16.148 -81.576 1.00 49.31 94 LEU A N 1
ATOM 749 C CA . LEU A 1 94 ? 11.548 16.005 -81.850 1.00 49.31 94 LEU A CA 1
ATOM 750 C C . LEU A 1 94 ? 11.783 14.570 -82.344 1.00 49.31 94 LEU A C 1
ATOM 752 O O . LEU A 1 94 ? 12.218 13.695 -81.603 1.00 49.31 94 LEU A O 1
ATOM 756 N N . ASP A 1 95 ? 11.469 14.347 -83.622 1.00 52.81 95 ASP A N 1
ATOM 757 C CA . ASP A 1 95 ? 12.133 13.311 -84.410 1.00 52.81 95 ASP A CA 1
ATOM 758 C C . ASP A 1 95 ? 13.586 13.754 -84.599 1.00 52.81 95 ASP A C 1
ATOM 760 O O . ASP A 1 95 ? 13.887 14.629 -85.414 1.00 52.81 95 ASP A O 1
ATOM 764 N N . LEU A 1 96 ? 14.495 13.175 -83.819 1.00 53.50 96 LEU A N 1
ATOM 765 C CA . LEU A 1 96 ? 15.919 13.215 -84.119 1.00 53.50 96 LEU A CA 1
ATOM 766 C C . LEU A 1 96 ? 16.437 11.790 -84.240 1.00 53.50 96 LEU A C 1
ATOM 768 O O . LEU A 1 96 ? 16.697 11.085 -83.270 1.00 53.50 96 LEU A O 1
ATOM 772 N N . ASN A 1 97 ? 16.574 11.421 -85.506 1.00 51.94 97 ASN A N 1
ATOM 773 C CA . ASN A 1 97 ? 17.391 10.349 -86.031 1.00 51.94 97 ASN A CA 1
ATOM 774 C C . ASN A 1 97 ? 18.830 10.517 -85.503 1.00 51.94 97 ASN A C 1
ATOM 776 O O . ASN A 1 97 ? 19.582 11.363 -85.991 1.00 51.94 97 ASN A O 1
ATOM 780 N N . VAL A 1 98 ? 19.195 9.758 -84.467 1.00 52.41 98 VAL A N 1
ATOM 781 C CA . VAL A 1 98 ? 20.544 9.753 -83.890 1.00 52.41 98 VAL A CA 1
ATOM 782 C C . VAL A 1 98 ? 21.219 8.432 -84.226 1.00 52.41 98 VAL A C 1
ATOM 784 O O . VAL A 1 98 ? 20.781 7.355 -83.832 1.00 52.41 98 VAL A O 1
ATOM 787 N N . ARG A 1 99 ? 22.298 8.581 -84.994 1.00 41.09 99 ARG A N 1
ATOM 788 C CA . ARG A 1 99 ? 23.347 7.607 -85.291 1.00 41.09 99 ARG A CA 1
ATOM 789 C C . ARG A 1 99 ? 23.723 6.773 -84.065 1.00 41.09 99 ARG A C 1
ATOM 791 O O . ARG A 1 99 ? 24.082 7.314 -83.022 1.00 41.09 99 ARG A O 1
ATOM 798 N N . ASN A 1 100 ? 23.718 5.459 -84.260 1.00 52.84 100 ASN A N 1
ATOM 799 C CA . ASN A 1 100 ? 24.404 4.499 -83.410 1.00 52.84 100 ASN A CA 1
ATOM 800 C C . ASN A 1 100 ? 25.913 4.623 -83.653 1.00 52.84 100 ASN A C 1
ATOM 802 O O . ASN A 1 100 ? 26.417 4.003 -84.583 1.00 52.84 100 ASN A O 1
ATOM 806 N N . ASP A 1 101 ? 26.607 5.406 -82.830 1.00 46.94 101 ASP A N 1
ATOM 807 C CA . ASP A 1 101 ? 28.062 5.329 -82.701 1.00 46.94 101 ASP A CA 1
ATOM 808 C C . ASP A 1 101 ? 28.404 4.886 -81.271 1.00 46.94 101 ASP A C 1
ATOM 810 O O . ASP A 1 101 ? 27.967 5.461 -80.270 1.00 46.94 101 ASP A O 1
ATOM 814 N N . GLU A 1 102 ? 29.147 3.786 -81.204 1.00 53.38 102 GLU A N 1
ATOM 815 C CA . GLU A 1 102 ? 29.640 3.112 -80.011 1.00 53.38 102 GLU A CA 1
ATOM 816 C C . GLU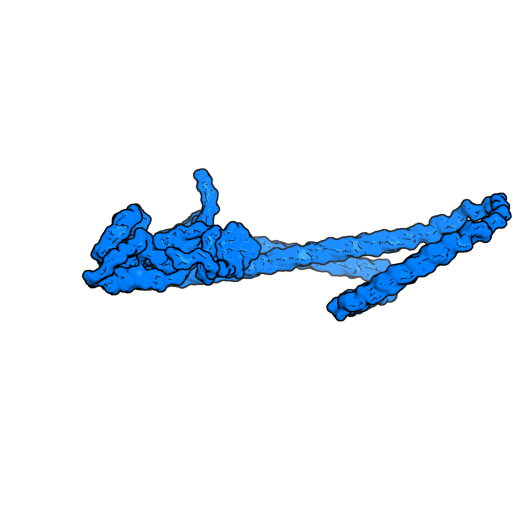 A 1 102 ? 30.464 4.061 -79.127 1.00 53.38 102 GLU A C 1
ATOM 818 O O . GLU A 1 102 ? 31.624 4.350 -79.406 1.00 53.38 102 GLU A O 1
ATOM 823 N N . MET A 1 103 ? 29.900 4.530 -78.011 1.00 53.62 103 MET A N 1
ATOM 824 C CA . MET A 1 103 ? 30.699 5.158 -76.951 1.00 53.62 103 MET A CA 1
ATOM 825 C C . MET A 1 103 ? 30.039 5.001 -75.576 1.00 53.62 103 MET A C 1
ATOM 827 O O . MET A 1 103 ? 29.626 5.961 -74.930 1.00 53.62 103 MET A O 1
ATOM 831 N N . GLN A 1 104 ? 29.921 3.759 -75.105 1.00 54.03 104 GLN A N 1
ATOM 832 C CA . GLN A 1 104 ? 29.449 3.440 -73.753 1.00 54.03 104 GLN A CA 1
ATOM 833 C C . GLN A 1 104 ? 30.514 2.642 -72.994 1.00 54.03 104 GLN A C 1
ATOM 835 O O . GLN A 1 104 ? 30.571 1.425 -73.122 1.00 54.03 104 GLN A O 1
ATOM 840 N N . ALA A 1 105 ? 31.349 3.309 -72.184 1.00 56.12 105 ALA A N 1
ATOM 841 C CA . ALA A 1 105 ? 32.151 2.613 -71.163 1.00 56.12 105 ALA A CA 1
ATOM 842 C C . ALA A 1 105 ? 32.660 3.441 -69.954 1.00 56.12 105 ALA A C 1
ATOM 844 O O . ALA A 1 105 ? 32.769 2.843 -68.885 1.00 56.12 105 ALA A O 1
ATOM 845 N N . PRO A 1 106 ? 32.960 4.762 -69.994 1.00 54.75 106 PRO A N 1
ATOM 846 C CA . PRO A 1 106 ? 33.673 5.370 -68.854 1.00 54.75 106 PRO A CA 1
ATOM 847 C C . PRO A 1 106 ? 32.798 6.028 -67.767 1.00 54.75 106 PRO A C 1
ATOM 849 O O . PRO A 1 106 ? 33.301 6.322 -66.685 1.00 54.75 106 PRO A O 1
ATOM 852 N N . VAL A 1 107 ? 31.494 6.249 -67.983 1.00 57.47 107 VAL A N 1
ATOM 853 C CA . VAL A 1 107 ? 30.660 7.013 -67.020 1.00 57.47 107 VAL A CA 1
ATOM 854 C C . VAL A 1 107 ? 30.204 6.171 -65.813 1.00 57.47 107 VAL A C 1
ATOM 856 O O . VAL A 1 107 ? 29.890 6.714 -64.754 1.00 57.47 107 VAL A O 1
ATOM 859 N N . ALA A 1 108 ? 30.233 4.838 -65.913 1.00 56.12 108 ALA A N 1
ATOM 860 C CA . ALA A 1 108 ? 29.768 3.944 -64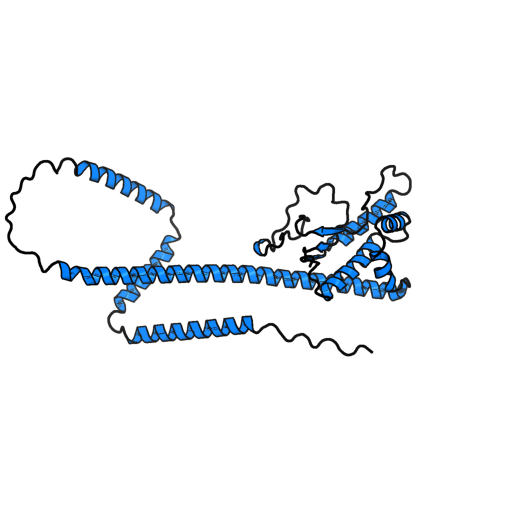.847 1.00 56.12 108 ALA A CA 1
ATOM 861 C C . ALA A 1 108 ? 30.718 3.862 -63.630 1.00 56.12 108 ALA A C 1
ATOM 863 O O . ALA A 1 108 ? 30.280 3.541 -62.528 1.00 56.12 108 ALA A O 1
ATOM 864 N N . LEU A 1 109 ? 32.008 4.179 -63.795 1.00 57.72 109 LEU A N 1
ATOM 865 C CA . LEU A 1 109 ? 33.017 4.039 -62.733 1.00 57.72 109 LEU A CA 1
ATOM 866 C C . LEU A 1 109 ? 33.067 5.229 -61.756 1.00 57.72 109 LEU A C 1
ATOM 868 O O . LEU A 1 109 ? 33.538 5.073 -60.631 1.00 57.72 109 LEU A O 1
ATOM 872 N N . ALA A 1 110 ? 32.541 6.399 -62.136 1.00 61.69 110 ALA A N 1
ATOM 873 C CA . ALA A 1 110 ? 32.624 7.617 -61.322 1.00 61.69 110 ALA A CA 1
ATOM 874 C C . ALA A 1 110 ? 31.532 7.742 -60.234 1.00 61.69 110 ALA A C 1
ATOM 876 O O . ALA A 1 110 ? 31.648 8.575 -59.336 1.00 61.69 110 ALA A O 1
ATOM 877 N N . THR A 1 111 ? 30.474 6.923 -60.269 1.00 69.81 111 THR A N 1
ATOM 878 C CA . THR A 1 111 ? 29.321 7.028 -59.345 1.00 69.81 111 THR A CA 1
ATOM 879 C C . THR A 1 111 ? 29.434 6.137 -58.101 1.00 69.81 111 THR A C 1
ATOM 881 O O . THR A 1 111 ? 28.790 6.400 -57.082 1.00 69.81 111 THR A O 1
ATOM 884 N N . LEU A 1 112 ? 30.306 5.126 -58.129 1.00 75.19 112 LEU A N 1
ATOM 885 C CA . LEU A 1 112 ? 30.541 4.186 -57.027 1.00 75.19 112 LEU A CA 1
ATOM 886 C C . LEU A 1 112 ? 30.956 4.834 -55.682 1.00 75.19 112 LEU A C 1
ATOM 888 O O . LEU A 1 112 ? 30.404 4.435 -54.649 1.00 75.19 112 LEU A O 1
ATOM 892 N N . PRO A 1 113 ? 31.856 5.843 -55.618 1.00 83.69 113 PRO A N 1
ATOM 893 C CA . PRO A 1 113 ? 32.246 6.441 -54.335 1.00 83.69 113 PRO A CA 1
ATOM 894 C C . PRO A 1 113 ? 31.122 7.273 -53.697 1.00 83.69 113 PRO A C 1
ATOM 896 O O . PRO A 1 113 ? 31.018 7.351 -52.469 1.00 83.69 113 PRO A O 1
ATOM 899 N N . VAL A 1 114 ? 30.232 7.851 -54.509 1.00 85.44 114 VAL A N 1
ATOM 900 C CA . VAL A 1 114 ? 29.082 8.629 -54.019 1.00 85.44 114 VAL A CA 1
ATOM 901 C C . VAL A 1 114 ? 28.061 7.705 -53.352 1.00 85.44 114 VAL A C 1
ATOM 903 O O . VAL A 1 114 ? 27.563 7.999 -52.269 1.00 85.44 114 VAL A O 1
ATOM 906 N N . ILE A 1 115 ? 27.805 6.534 -53.938 1.00 87.69 115 ILE A N 1
ATOM 907 C CA . ILE A 1 115 ? 26.893 5.543 -53.352 1.00 87.69 115 ILE A CA 1
ATOM 908 C C . ILE A 1 115 ? 27.465 4.996 -52.034 1.00 87.69 115 ILE A C 1
ATOM 910 O O . ILE A 1 115 ? 26.742 4.890 -51.043 1.00 87.69 115 ILE A O 1
ATOM 914 N N . SER A 1 116 ? 28.772 4.717 -51.980 1.00 89.31 116 SER A N 1
ATOM 915 C CA . SER A 1 116 ? 29.441 4.238 -50.761 1.00 89.31 116 SER A CA 1
ATOM 916 C C . SER A 1 116 ? 29.357 5.248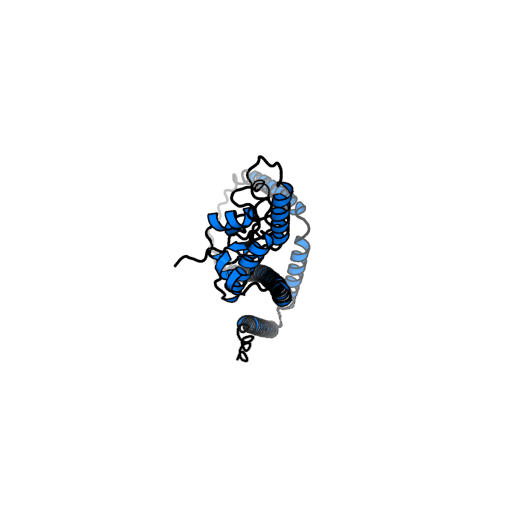 -49.605 1.00 89.31 116 SER A C 1
ATOM 918 O O . SER A 1 116 ? 28.998 4.889 -48.480 1.00 89.31 116 SER A O 1
ATOM 920 N N . THR A 1 117 ? 29.600 6.534 -49.879 1.00 90.50 117 THR A N 1
ATOM 921 C CA . THR A 1 117 ? 29.507 7.595 -48.861 1.00 90.50 117 THR A CA 1
ATOM 922 C C . THR A 1 117 ? 28.071 7.813 -48.380 1.00 90.50 117 THR A C 1
ATOM 924 O O . THR A 1 117 ? 27.849 7.933 -47.174 1.00 90.50 117 THR A O 1
ATOM 927 N N . LEU A 1 118 ? 27.076 7.761 -49.273 1.00 92.00 118 LEU A N 1
ATOM 928 C CA . LEU A 1 118 ? 25.659 7.823 -48.895 1.00 92.00 118 LEU A CA 1
ATOM 929 C C . LEU A 1 118 ? 25.240 6.647 -47.999 1.00 92.00 118 LEU A C 1
ATOM 931 O O . LEU A 1 118 ? 24.549 6.854 -46.999 1.00 92.00 118 LEU A O 1
ATOM 935 N N . LEU A 1 119 ? 25.694 5.426 -48.299 1.00 93.31 119 LEU A N 1
ATOM 936 C CA . LEU A 1 119 ? 25.426 4.252 -47.462 1.00 93.31 119 LEU A CA 1
ATOM 937 C C . LEU A 1 119 ? 26.082 4.363 -46.080 1.00 93.31 119 LEU A C 1
ATOM 939 O O . LEU A 1 119 ? 25.478 3.961 -45.084 1.00 93.31 119 LEU A O 1
ATOM 943 N N . LEU A 1 120 ? 27.290 4.929 -45.993 1.00 92.69 120 LEU A N 1
ATOM 944 C CA . LEU A 1 120 ? 27.948 5.198 -44.712 1.00 92.69 120 LEU A CA 1
ATOM 945 C C . LEU A 1 120 ? 27.154 6.212 -43.883 1.00 92.69 120 LEU A C 1
ATOM 947 O O . LEU A 1 120 ? 26.879 5.953 -42.711 1.00 92.69 120 LEU A O 1
ATOM 951 N N . VAL A 1 121 ? 26.717 7.321 -44.486 1.00 93.50 121 VAL A N 1
ATOM 952 C CA . VAL A 1 121 ? 25.889 8.328 -43.801 1.00 93.50 121 VAL A CA 1
ATOM 953 C C . VAL A 1 121 ? 24.569 7.718 -43.324 1.00 93.50 121 VAL A C 1
ATOM 955 O O . VAL A 1 121 ? 24.185 7.912 -42.170 1.00 93.50 121 VAL A O 1
ATOM 958 N N . ALA A 1 122 ? 23.902 6.916 -44.159 1.00 95.31 122 ALA A N 1
ATOM 959 C CA . ALA A 1 122 ? 22.673 6.223 -43.779 1.00 95.31 122 ALA A CA 1
ATOM 960 C C . ALA A 1 122 ? 22.889 5.270 -42.589 1.00 95.31 122 ALA A C 1
ATOM 962 O O . ALA A 1 122 ? 22.102 5.283 -41.640 1.00 95.31 122 ALA A O 1
ATOM 963 N N . LYS A 1 123 ? 23.983 4.493 -42.582 1.00 95.75 123 LYS A N 1
ATOM 964 C CA . LYS A 1 123 ? 24.355 3.624 -41.451 1.00 95.75 123 LYS A CA 1
ATOM 965 C C . LYS A 1 123 ? 24.575 4.424 -40.164 1.00 95.75 123 LYS A C 1
ATOM 967 O O . LYS A 1 123 ? 24.039 4.046 -39.124 1.00 95.75 123 LYS A O 1
ATOM 972 N N . TRP A 1 124 ? 25.292 5.546 -40.225 1.00 96.12 124 TRP A N 1
ATOM 973 C CA . TRP A 1 124 ? 25.504 6.416 -39.063 1.00 96.12 124 TRP A CA 1
ATOM 974 C C . TRP A 1 124 ? 24.199 7.012 -38.528 1.00 96.12 124 TRP A C 1
ATOM 976 O O . TRP A 1 124 ? 23.977 7.007 -37.318 1.00 96.12 124 TRP A O 1
ATOM 986 N N . LEU A 1 125 ? 23.292 7.455 -39.404 1.00 95.88 125 LEU A N 1
ATOM 987 C CA . LEU A 1 125 ? 21.975 7.950 -38.993 1.00 95.88 125 LEU A CA 1
ATOM 988 C C . LEU A 1 125 ? 21.136 6.861 -38.306 1.00 95.88 125 LEU A C 1
ATOM 990 O O . LEU A 1 125 ? 20.480 7.136 -37.298 1.00 95.88 125 LEU A O 1
ATOM 994 N N . LEU A 1 126 ? 21.187 5.620 -38.802 1.00 96.56 126 LEU A N 1
ATOM 995 C CA . LEU A 1 126 ? 20.520 4.480 -38.167 1.00 96.56 126 LEU A CA 1
ATOM 996 C C . LEU A 1 126 ? 21.111 4.168 -36.786 1.00 96.56 126 LEU A C 1
ATOM 998 O O . LEU A 1 126 ? 20.351 3.969 -35.837 1.00 96.56 126 LEU A O 1
ATOM 1002 N N . LEU A 1 127 ? 22.440 4.195 -36.643 1.00 96.38 127 LEU A N 1
ATOM 1003 C CA . LEU A 1 127 ? 23.114 4.001 -35.354 1.00 96.38 127 LEU A CA 1
ATOM 1004 C C . LEU A 1 127 ? 22.757 5.103 -34.350 1.00 96.38 127 LEU A C 1
ATOM 1006 O O . LEU A 1 127 ? 22.409 4.802 -33.208 1.00 96.38 127 LEU A O 1
ATOM 1010 N N . MET A 1 128 ? 22.757 6.370 -34.774 1.00 96.00 128 MET A N 1
ATOM 1011 C CA . MET A 1 128 ? 22.365 7.498 -33.921 1.00 96.00 128 MET A CA 1
ATOM 1012 C C . MET A 1 128 ? 20.902 7.396 -33.480 1.00 96.00 128 MET A C 1
ATOM 1014 O O . MET A 1 128 ? 20.583 7.640 -32.314 1.00 96.00 128 MET A O 1
ATOM 1018 N N . ARG A 1 129 ? 20.006 6.973 -34.381 1.00 96.12 129 ARG A N 1
ATOM 1019 C CA . ARG A 1 129 ? 18.596 6.731 -34.051 1.00 96.12 129 ARG A CA 1
ATOM 1020 C C . ARG A 1 129 ? 18.437 5.580 -33.058 1.00 96.12 129 ARG A C 1
ATOM 1022 O O . ARG A 1 129 ? 17.674 5.717 -32.103 1.00 96.12 129 ARG A O 1
ATOM 1029 N N . ALA A 1 130 ? 19.158 4.475 -33.245 1.00 97.00 130 ALA A N 1
ATOM 1030 C CA . ALA A 1 130 ? 19.144 3.348 -32.316 1.00 97.00 130 ALA A CA 1
ATOM 1031 C C . ALA A 1 130 ? 19.657 3.761 -30.926 1.00 97.00 130 ALA A C 1
ATOM 1033 O O . ALA A 1 130 ? 18.997 3.494 -29.922 1.00 97.00 130 ALA A O 1
ATOM 1034 N N . PHE A 1 131 ? 20.772 4.497 -30.867 1.00 97.25 131 PHE A N 1
ATOM 1035 C CA . PHE A 1 131 ? 21.322 5.027 -29.620 1.00 97.25 131 PHE A CA 1
ATOM 1036 C C . PHE A 1 131 ? 20.331 5.952 -28.899 1.00 97.25 131 PHE A C 1
ATOM 1038 O O . PHE A 1 131 ? 20.108 5.801 -27.698 1.00 97.25 131 PHE A O 1
ATOM 1045 N N . TYR A 1 132 ? 19.670 6.856 -29.629 1.00 96.69 132 TYR A N 1
ATOM 1046 C CA . TYR A 1 132 ? 18.639 7.732 -29.069 1.00 96.69 132 TYR A CA 1
ATOM 1047 C C . TYR A 1 132 ? 17.459 6.945 -28.476 1.00 96.69 132 TYR A C 1
ATOM 1049 O O . TYR A 1 132 ? 16.999 7.261 -27.377 1.00 96.69 132 TYR A O 1
ATOM 1057 N N . LEU A 1 133 ? 16.980 5.899 -29.160 1.00 96.44 133 LEU A N 1
ATOM 1058 C CA . LEU A 1 133 ? 15.891 5.054 -28.657 1.00 96.44 133 LEU A CA 1
ATOM 1059 C C . LEU A 1 133 ? 16.297 4.303 -27.383 1.00 96.44 133 LEU A C 1
ATOM 1061 O O . LEU A 1 133 ? 15.537 4.298 -26.415 1.00 96.44 133 LEU A O 1
ATOM 1065 N N . ILE A 1 134 ? 17.509 3.741 -27.346 1.00 96.12 134 ILE A N 1
ATOM 1066 C CA . ILE A 1 134 ? 18.051 3.064 -26.158 1.00 96.12 134 ILE A CA 1
ATOM 1067 C C . ILE A 1 134 ? 18.183 4.051 -24.994 1.00 96.12 134 ILE A C 1
ATOM 1069 O O . ILE A 1 134 ? 17.734 3.755 -23.887 1.00 96.12 134 ILE A O 1
ATOM 1073 N N . ALA A 1 135 ? 18.731 5.244 -25.236 1.00 95.69 135 ALA A N 1
ATOM 1074 C CA . ALA A 1 135 ? 18.861 6.287 -24.221 1.00 95.69 135 ALA A CA 1
ATOM 1075 C C . ALA A 1 135 ? 17.491 6.737 -23.685 1.00 95.69 135 ALA A C 1
ATOM 1077 O O . ALA A 1 135 ? 17.313 6.881 -22.473 1.00 95.69 135 ALA A O 1
ATOM 1078 N N . ARG A 1 136 ? 16.493 6.897 -24.564 1.00 94.88 136 ARG A N 1
ATOM 1079 C CA . ARG A 1 136 ? 15.116 7.251 -24.187 1.00 94.88 136 ARG A CA 1
ATOM 1080 C C . ARG A 1 136 ? 14.453 6.157 -23.348 1.00 94.88 136 ARG A C 1
ATOM 1082 O O . ARG A 1 136 ? 13.827 6.473 -22.334 1.00 94.88 136 ARG A O 1
ATOM 1089 N N . LEU A 1 137 ? 14.611 4.888 -23.725 1.00 93.94 137 LEU A N 1
ATOM 1090 C CA . LEU A 1 137 ? 14.107 3.752 -22.949 1.00 93.94 137 LEU A CA 1
ATOM 1091 C C . LEU A 1 137 ? 14.801 3.668 -21.585 1.00 93.94 137 LEU A C 1
ATOM 1093 O O . LEU A 1 137 ? 14.118 3.610 -20.563 1.00 93.94 137 LEU A O 1
ATOM 1097 N N . ALA A 1 138 ? 16.131 3.773 -21.538 1.00 94.25 138 ALA A N 1
ATOM 1098 C CA . ALA A 1 138 ? 16.894 3.785 -20.290 1.00 94.25 138 ALA A CA 1
ATOM 1099 C C . ALA A 1 138 ? 16.448 4.926 -19.360 1.00 94.25 138 ALA A C 1
ATOM 1101 O O . ALA A 1 138 ? 16.199 4.701 -18.175 1.00 94.25 138 ALA A O 1
ATOM 1102 N N . PHE A 1 139 ? 16.256 6.135 -19.896 1.00 93.38 139 PHE A N 1
ATOM 1103 C CA . PHE A 1 139 ? 15.743 7.273 -19.132 1.00 93.38 139 PHE A CA 1
ATOM 1104 C C . PHE A 1 139 ? 14.332 7.015 -18.582 1.00 93.38 139 PHE A C 1
ATOM 1106 O O . PHE A 1 139 ? 14.052 7.322 -17.419 1.00 93.38 139 PHE A O 1
ATOM 1113 N N . SER A 1 140 ? 13.449 6.403 -19.380 1.00 87.50 140 SER A N 1
ATOM 1114 C CA . SER A 1 140 ? 12.100 6.034 -18.935 1.00 87.50 140 SER A CA 1
ATOM 1115 C C . SER A 1 140 ? 12.122 5.012 -17.786 1.00 87.50 140 SER A C 1
ATOM 1117 O O . SER A 1 140 ? 11.431 5.205 -16.784 1.00 87.50 140 SER A O 1
ATOM 1119 N N . LEU A 1 141 ? 12.992 3.998 -17.859 1.00 86.88 141 LEU A N 1
ATOM 1120 C CA . LEU A 1 141 ? 13.151 2.978 -16.820 1.00 86.88 141 LEU A CA 1
ATOM 1121 C C . LEU A 1 141 ? 13.725 3.566 -15.528 1.00 86.88 141 LEU A C 1
ATOM 1123 O O . LEU A 1 141 ? 13.209 3.289 -14.447 1.00 86.88 141 LEU A O 1
ATOM 1127 N N . VAL A 1 142 ? 14.731 4.441 -15.624 1.00 90.75 142 VAL A N 1
ATOM 1128 C CA . VAL A 1 142 ? 15.289 5.152 -14.460 1.00 90.75 142 VAL A CA 1
ATOM 1129 C C . VAL A 1 142 ? 14.223 6.022 -13.794 1.00 90.75 142 VAL A C 1
ATOM 1131 O O . VAL A 1 142 ? 14.139 6.067 -12.565 1.00 90.75 142 VAL A O 1
ATOM 1134 N N . ARG A 1 143 ? 13.369 6.697 -14.575 1.00 87.56 143 ARG A N 1
ATOM 1135 C CA . ARG A 1 143 ? 12.262 7.498 -14.032 1.00 87.56 143 ARG A CA 1
ATOM 1136 C C . ARG A 1 143 ? 11.258 6.630 -13.271 1.00 87.56 143 ARG A C 1
ATOM 1138 O O . ARG A 1 143 ? 10.851 7.020 -12.177 1.00 87.56 143 ARG A O 1
ATOM 1145 N N . ILE A 1 144 ? 10.891 5.468 -13.812 1.00 85.44 144 ILE A N 1
ATOM 1146 C CA . ILE A 1 144 ? 9.995 4.506 -13.152 1.00 85.44 144 ILE A CA 1
ATOM 1147 C C . ILE A 1 144 ? 10.634 3.973 -11.864 1.00 85.44 144 ILE A C 1
ATOM 1149 O O . ILE A 1 144 ? 10.015 4.035 -10.804 1.00 85.44 144 ILE A O 1
ATOM 1153 N N . GLN A 1 145 ? 11.896 3.542 -11.914 1.00 87.19 145 GLN A N 1
ATOM 1154 C CA . GLN A 1 145 ? 12.612 3.042 -10.736 1.00 87.19 145 GLN A CA 1
ATOM 1155 C C . GLN A 1 145 ? 12.719 4.091 -9.629 1.00 87.19 145 GLN A C 1
ATOM 1157 O O . GLN A 1 145 ? 12.500 3.769 -8.465 1.00 87.19 145 GLN A O 1
ATOM 1162 N N . ARG A 1 146 ? 12.981 5.359 -9.974 1.00 88.56 146 ARG A N 1
ATOM 1163 C CA . ARG A 1 146 ? 12.993 6.464 -9.001 1.00 88.56 146 ARG A CA 1
ATOM 1164 C C . ARG A 1 146 ? 11.626 6.693 -8.355 1.00 88.56 146 ARG A C 1
ATOM 1166 O O . ARG A 1 146 ? 11.563 7.051 -7.182 1.00 88.56 146 ARG A O 1
ATOM 1173 N N . ARG A 1 147 ? 10.526 6.528 -9.098 1.00 85.19 147 ARG A N 1
ATOM 1174 C CA . ARG A 1 147 ? 9.166 6.629 -8.536 1.00 85.19 147 ARG A CA 1
ATOM 1175 C C . ARG A 1 147 ? 8.886 5.475 -7.578 1.00 85.19 147 ARG A C 1
ATOM 1177 O O . ARG A 1 147 ? 8.434 5.715 -6.462 1.00 85.19 147 ARG A O 1
ATOM 1184 N N . LEU A 1 148 ? 9.235 4.255 -7.981 1.00 86.06 148 LEU A N 1
ATOM 1185 C CA . LEU A 1 148 ? 9.103 3.059 -7.151 1.00 86.06 148 LEU A CA 1
ATOM 1186 C C . LEU A 1 148 ? 9.938 3.147 -5.873 1.00 86.06 148 LEU A C 1
ATOM 1188 O O . LEU A 1 148 ? 9.436 2.829 -4.801 1.00 86.06 148 LEU A O 1
ATOM 1192 N N . SER A 1 149 ? 11.187 3.611 -5.956 1.00 87.62 149 SER A N 1
ATOM 1193 C CA . SER A 1 149 ? 12.050 3.742 -4.780 1.00 87.62 149 SER A CA 1
ATOM 1194 C C . SER A 1 149 ? 11.488 4.757 -3.786 1.00 87.62 149 SER A C 1
ATOM 1196 O O . SER A 1 149 ? 11.431 4.469 -2.596 1.00 87.62 149 SER A O 1
ATOM 1198 N N . LYS A 1 150 ? 11.000 5.910 -4.268 1.00 89.31 150 LYS A N 1
ATOM 1199 C CA . LYS A 1 150 ? 10.333 6.910 -3.419 1.00 89.31 150 LYS A CA 1
ATOM 1200 C C . LYS A 1 150 ? 9.095 6.338 -2.732 1.00 89.31 150 LYS A C 1
ATOM 1202 O O . LYS A 1 150 ? 8.906 6.567 -1.545 1.00 89.31 150 LYS A O 1
ATOM 1207 N N . LYS A 1 151 ? 8.275 5.574 -3.458 1.00 86.75 151 LYS A N 1
ATOM 1208 C CA . LYS A 1 151 ? 7.061 4.955 -2.908 1.00 86.75 151 LYS A CA 1
ATOM 1209 C C . LYS A 1 151 ? 7.374 3.861 -1.893 1.00 86.75 151 LYS A C 1
ATOM 1211 O O . LYS A 1 151 ? 6.748 3.838 -0.845 1.00 86.75 151 LYS A O 1
ATOM 1216 N N . ARG A 1 152 ? 8.390 3.030 -2.139 1.00 87.12 152 ARG A N 1
ATOM 1217 C CA . ARG A 1 152 ? 8.876 2.046 -1.157 1.00 87.12 152 ARG A CA 1
ATOM 1218 C C . ARG A 1 152 ? 9.341 2.710 0.135 1.00 87.12 152 ARG A C 1
ATOM 1220 O O . ARG A 1 152 ? 8.981 2.241 1.205 1.00 87.12 152 ARG A O 1
ATOM 1227 N N . ILE A 1 153 ? 10.096 3.806 0.034 1.00 89.94 153 ILE A N 1
ATOM 1228 C CA . ILE A 1 153 ? 10.537 4.574 1.207 1.00 89.94 153 ILE A CA 1
ATOM 1229 C C . ILE A 1 153 ? 9.327 5.159 1.946 1.00 89.94 153 ILE A C 1
ATOM 1231 O O . ILE A 1 153 ? 9.222 4.983 3.153 1.00 89.94 153 ILE A O 1
ATOM 1235 N N . ALA A 1 154 ? 8.383 5.777 1.229 1.00 88.56 154 ALA A N 1
ATOM 1236 C CA . ALA A 1 154 ? 7.179 6.346 1.834 1.00 88.56 154 ALA A CA 1
ATOM 1237 C C . ALA A 1 154 ? 6.296 5.287 2.522 1.00 88.56 154 ALA A C 1
ATOM 1239 O O . ALA A 1 154 ? 5.773 5.548 3.600 1.00 88.56 154 ALA A O 1
ATOM 1240 N N . LEU A 1 155 ? 6.145 4.093 1.934 1.00 87.00 155 LEU A N 1
ATOM 1241 C CA . LEU A 1 155 ? 5.421 2.975 2.551 1.00 87.00 155 LEU A CA 1
ATOM 1242 C C . LEU A 1 155 ? 6.159 2.440 3.785 1.00 87.00 155 LEU A C 1
ATOM 1244 O O . LEU A 1 155 ? 5.532 2.210 4.813 1.00 87.00 155 LEU A O 1
ATOM 1248 N N . ALA A 1 156 ? 7.485 2.298 3.720 1.00 87.75 156 ALA A N 1
ATOM 1249 C CA . ALA A 1 156 ? 8.284 1.860 4.864 1.00 87.75 156 ALA A CA 1
ATOM 1250 C C . ALA A 1 156 ? 8.211 2.855 6.035 1.00 87.75 156 ALA A C 1
ATOM 1252 O O . ALA A 1 156 ? 8.029 2.451 7.181 1.00 87.75 156 ALA A O 1
ATOM 1253 N N . GLU A 1 157 ? 8.293 4.155 5.750 1.00 91.00 157 GLU A N 1
ATOM 1254 C CA . GLU A 1 157 ? 8.139 5.212 6.752 1.00 91.00 157 GLU A CA 1
ATOM 1255 C C . GLU A 1 157 ? 6.752 5.163 7.400 1.00 91.00 157 GLU A C 1
ATOM 1257 O O . GLU A 1 157 ? 6.618 5.203 8.621 1.00 91.00 157 GLU A O 1
ATOM 1262 N N . ARG A 1 158 ? 5.715 5.014 6.580 1.00 86.88 158 ARG A N 1
ATOM 1263 C CA . ARG A 1 158 ? 4.333 4.837 7.017 1.00 86.88 158 ARG A CA 1
ATOM 1264 C C . ARG A 1 158 ? 4.173 3.619 7.934 1.00 86.88 158 ARG A C 1
ATOM 1266 O O . ARG A 1 158 ? 3.604 3.751 9.019 1.00 86.88 158 ARG A O 1
ATOM 1273 N N . HIS A 1 159 ? 4.710 2.458 7.559 1.00 88.75 159 HIS A N 1
ATOM 1274 C CA . HIS A 1 159 ? 4.681 1.262 8.408 1.00 88.75 159 HIS A CA 1
ATOM 1275 C C . HIS A 1 159 ? 5.424 1.487 9.729 1.00 88.75 159 HIS A C 1
ATOM 1277 O O . HIS A 1 159 ? 4.931 1.085 10.778 1.00 88.75 159 HIS A O 1
ATOM 1283 N N . SER A 1 160 ? 6.562 2.188 9.701 1.00 88.50 160 SER A N 1
ATOM 1284 C CA . SER A 1 160 ? 7.304 2.545 10.913 1.00 88.50 160 SER A CA 1
ATOM 1285 C C . SER A 1 160 ? 6.488 3.442 11.844 1.00 88.50 160 SER A C 1
ATOM 1287 O O . SER A 1 160 ? 6.480 3.205 13.048 1.00 88.50 160 SER A O 1
ATOM 1289 N N . ARG A 1 161 ? 5.780 4.444 11.302 1.00 89.69 161 ARG A N 1
ATOM 1290 C CA . ARG A 1 161 ? 4.903 5.333 12.083 1.00 89.69 161 ARG A CA 1
ATOM 1291 C C . ARG A 1 161 ? 3.765 4.556 12.741 1.00 89.69 161 ARG A C 1
ATOM 1293 O O . ARG A 1 161 ? 3.498 4.742 13.926 1.00 89.69 161 ARG A O 1
ATOM 1300 N N . LEU A 1 162 ? 3.131 3.656 11.991 1.00 87.38 162 LEU A N 1
ATOM 1301 C CA . LEU A 1 162 ? 2.051 2.818 12.511 1.00 87.38 162 LEU A CA 1
ATOM 1302 C C . LEU A 1 162 ? 2.558 1.867 13.602 1.00 87.38 162 LEU A C 1
ATOM 1304 O O . LEU A 1 162 ? 1.947 1.760 14.657 1.00 87.38 162 LEU A O 1
ATOM 1308 N N . ASN A 1 163 ? 3.726 1.256 13.394 1.00 89.38 163 ASN A N 1
ATOM 1309 C CA . ASN A 1 163 ? 4.355 0.405 14.398 1.00 89.38 163 ASN A CA 1
ATOM 1310 C C . ASN A 1 163 ? 4.686 1.191 15.677 1.00 89.38 163 ASN A C 1
ATOM 1312 O O . ASN A 1 163 ? 4.395 0.724 16.771 1.00 89.38 163 ASN A O 1
ATOM 1316 N N . SER A 1 164 ? 5.219 2.414 15.560 1.00 87.94 164 SER A N 1
ATOM 1317 C CA . SER A 1 164 ? 5.474 3.259 16.736 1.00 87.94 164 SER A CA 1
ATOM 1318 C C . SER A 1 164 ? 4.195 3.671 17.471 1.00 87.94 164 SER A C 1
ATOM 1320 O O . SER A 1 164 ? 4.204 3.710 18.699 1.00 87.94 164 SER A O 1
ATOM 1322 N N . LYS A 1 165 ? 3.092 3.924 16.747 1.00 89.00 165 LYS A N 1
ATOM 1323 C CA . LYS A 1 165 ? 1.775 4.204 17.345 1.00 89.00 165 LYS A CA 1
ATOM 1324 C C . LYS A 1 165 ? 1.311 3.009 18.182 1.00 89.00 165 LYS A C 1
ATOM 1326 O O . LYS A 1 165 ? 0.973 3.178 19.347 1.00 89.00 165 LYS A O 1
ATOM 1331 N N . LEU A 1 166 ? 1.348 1.806 17.607 1.00 84.44 166 LEU A N 1
ATOM 1332 C CA . LEU A 1 166 ? 0.874 0.590 18.272 1.00 84.44 166 LEU A CA 1
ATOM 1333 C C . LEU A 1 166 ? 1.741 0.193 19.474 1.00 84.44 166 LEU A C 1
ATOM 1335 O O . LEU A 1 166 ? 1.194 -0.139 20.518 1.00 84.44 166 LEU A O 1
ATOM 1339 N N . VAL A 1 167 ? 3.069 0.313 19.375 1.00 84.75 167 VAL A N 1
ATOM 1340 C CA . VAL A 1 167 ? 3.980 0.067 20.512 1.00 84.75 167 VAL A CA 1
ATOM 1341 C C . VAL A 1 167 ? 3.753 1.080 21.645 1.00 84.75 167 VAL A C 1
ATOM 1343 O O . VAL A 1 167 ? 3.817 0.728 22.825 1.00 84.75 167 VAL A O 1
ATOM 1346 N N . GLY A 1 168 ? 3.460 2.339 21.304 1.00 81.75 168 GLY A N 1
ATOM 1347 C CA . GLY A 1 168 ? 3.073 3.353 22.286 1.00 81.75 168 GLY A CA 1
ATOM 1348 C C . GLY A 1 168 ? 1.769 2.998 23.005 1.00 81.75 168 GLY A C 1
ATOM 1349 O O . GLY A 1 168 ? 1.699 3.100 24.228 1.00 81.75 168 GLY A O 1
ATOM 1350 N N . LEU A 1 169 ? 0.771 2.512 22.261 1.00 78.25 169 LEU A N 1
ATOM 1351 C CA . LEU A 1 169 ? -0.493 2.029 22.823 1.00 78.25 169 LEU A CA 1
ATOM 1352 C C . LEU A 1 169 ? -0.290 0.799 23.712 1.00 78.25 169 LEU A C 1
ATOM 1354 O O . LEU A 1 169 ? -0.864 0.745 24.790 1.00 78.25 169 LEU A O 1
ATOM 1358 N N . ASP A 1 170 ? 0.572 -0.145 23.330 1.00 74.94 170 ASP A N 1
ATOM 1359 C CA . ASP A 1 170 ? 0.915 -1.301 24.173 1.00 74.94 170 ASP A CA 1
ATOM 1360 C C . ASP A 1 170 ? 1.523 -0.896 25.508 1.00 74.94 170 ASP A C 1
ATOM 1362 O O . ASP A 1 170 ? 1.167 -1.437 26.554 1.00 74.94 170 ASP A O 1
ATOM 1366 N N . SER A 1 171 ? 2.406 0.097 25.477 1.00 71.94 171 SER A N 1
ATOM 1367 C CA . SER A 1 171 ? 3.037 0.624 26.684 1.00 71.94 171 SER A CA 1
ATOM 1368 C C . SER A 1 171 ? 2.017 1.329 27.585 1.00 71.94 171 SER A C 1
ATOM 1370 O O . SER A 1 171 ? 2.090 1.207 28.803 1.00 71.94 171 SER A O 1
ATOM 1372 N N . ALA A 1 172 ? 1.038 2.030 27.003 1.00 67.44 172 ALA A N 1
ATOM 1373 C CA . ALA A 1 172 ? -0.049 2.662 27.751 1.00 67.44 172 ALA A CA 1
ATOM 1374 C C . ALA A 1 172 ? -1.030 1.630 28.339 1.00 67.44 172 ALA A C 1
ATOM 1376 O O . ALA A 1 172 ? -1.418 1.730 29.502 1.00 67.44 172 ALA A O 1
ATOM 1377 N N . VAL A 1 173 ? -1.387 0.600 27.568 1.00 65.50 173 VAL A N 1
ATOM 1378 C CA . VAL A 1 173 ? -2.306 -0.471 27.986 1.00 65.50 173 VAL A CA 1
ATOM 1379 C C . VAL A 1 173 ? -1.683 -1.352 29.071 1.00 65.50 173 VAL A C 1
ATOM 1381 O O . VAL A 1 173 ? -2.375 -1.706 30.025 1.00 65.50 173 VAL A O 1
ATOM 1384 N N . ALA A 1 174 ? -0.380 -1.645 28.986 1.00 61.28 174 ALA A N 1
ATOM 1385 C CA . ALA A 1 174 ? 0.352 -2.394 30.012 1.00 61.28 174 ALA A CA 1
ATOM 1386 C C . ALA A 1 174 ? 0.370 -1.687 31.380 1.00 61.28 174 ALA A C 1
ATOM 1388 O O . ALA A 1 174 ? 0.529 -2.345 32.406 1.00 61.28 174 ALA A O 1
ATOM 1389 N N . VAL A 1 175 ? 0.196 -0.362 31.399 1.00 59.50 175 VAL A N 1
ATOM 1390 C CA . VAL A 1 175 ? 0.165 0.450 32.623 1.00 59.50 175 VAL A CA 1
ATOM 1391 C C . VAL A 1 175 ? -1.265 0.663 33.143 1.00 59.50 175 VAL A C 1
ATOM 1393 O O . VAL A 1 175 ? -1.434 0.858 34.344 1.00 59.50 175 VAL A O 1
ATOM 1396 N N . GLY A 1 176 ? -2.288 0.615 32.279 1.00 53.00 176 GLY A N 1
ATOM 1397 C CA . GLY A 1 176 ? -3.649 1.049 32.627 1.00 53.00 176 GLY A CA 1
ATOM 1398 C C . GLY A 1 176 ? -4.755 -0.013 32.625 1.00 53.00 176 GLY A C 1
ATOM 1399 O O . GLY A 1 176 ? -5.631 0.060 33.478 1.00 53.00 176 GLY A O 1
ATOM 1400 N N . ASP A 1 177 ? -4.737 -0.990 31.708 1.00 55.94 177 ASP A N 1
ATOM 1401 C CA . ASP A 1 177 ? -5.987 -1.673 31.305 1.00 55.94 177 ASP A CA 1
ATOM 1402 C C . ASP A 1 177 ? -5.960 -3.211 31.388 1.00 55.94 177 ASP A C 1
ATOM 1404 O O . ASP A 1 177 ? -6.981 -3.859 31.170 1.00 55.94 177 ASP A O 1
ATOM 1408 N N . GLY A 1 178 ? -4.815 -3.834 31.693 1.00 55.69 178 GLY A N 1
ATOM 1409 C CA . GLY A 1 178 ? -4.725 -5.282 31.949 1.00 55.69 178 GLY A CA 1
ATOM 1410 C C . GLY A 1 178 ? -5.154 -6.202 30.792 1.00 55.69 178 GLY A C 1
ATOM 1411 O O . GLY A 1 178 ? -5.286 -7.408 31.001 1.00 55.69 178 GLY A O 1
ATOM 1412 N N . ARG A 1 179 ? -5.378 -5.677 29.577 1.00 60.62 179 ARG A N 1
ATOM 1413 C CA . ARG A 1 179 ? -5.806 -6.488 28.428 1.00 60.62 179 ARG A CA 1
ATOM 1414 C C . ARG A 1 179 ? -4.657 -7.405 27.981 1.00 60.62 179 ARG A C 1
ATOM 1416 O O . ARG A 1 179 ? -3.603 -6.900 27.590 1.00 60.62 179 ARG A O 1
ATOM 1423 N N . PRO A 1 180 ? -4.830 -8.738 28.022 1.00 58.97 180 PRO A N 1
ATOM 1424 C CA . PRO A 1 180 ? -3.771 -9.690 27.689 1.00 58.97 180 PRO A CA 1
ATOM 1425 C C . PRO A 1 180 ? -3.473 -9.661 26.191 1.00 58.97 180 PRO A C 1
ATOM 1427 O O . PRO A 1 180 ? -4.408 -9.652 25.406 1.00 58.97 180 PRO A O 1
ATOM 1430 N N . VAL A 1 181 ? -2.198 -9.700 25.784 1.00 60.06 181 VAL A N 1
ATOM 1431 C CA . VAL A 1 181 ? -1.726 -9.657 24.373 1.00 60.06 181 VAL A CA 1
ATOM 1432 C C . VAL A 1 181 ? -2.524 -10.577 23.423 1.00 60.06 181 VAL A C 1
ATOM 1434 O O . VAL A 1 181 ? -2.697 -10.251 22.249 1.00 60.06 181 VAL A O 1
ATOM 1437 N N . ASP A 1 182 ? -3.089 -11.663 23.949 1.00 68.19 182 ASP A N 1
ATOM 1438 C CA . ASP A 1 182 ? -3.928 -12.637 23.242 1.00 68.19 182 ASP A CA 1
ATOM 1439 C C . ASP A 1 182 ? -5.288 -12.094 22.749 1.00 68.19 182 ASP A C 1
ATOM 1441 O O . ASP A 1 182 ? -5.898 -12.681 21.851 1.00 68.19 182 ASP A O 1
ATOM 1445 N N . TRP A 1 183 ? -5.763 -10.951 23.264 1.00 81.69 183 TRP A N 1
ATOM 1446 C CA . TRP A 1 183 ? -7.069 -10.378 22.902 1.00 81.69 183 TRP A CA 1
ATOM 1447 C C . TRP A 1 183 ? -7.162 -10.011 21.411 1.00 81.69 183 TRP A C 1
ATOM 1449 O O . TRP A 1 183 ? -8.227 -10.099 20.801 1.00 81.69 183 TRP A O 1
ATOM 1459 N N . VAL A 1 184 ? -6.037 -9.633 20.796 1.00 82.25 184 VAL A N 1
ATOM 1460 C CA . VAL A 1 184 ? -5.959 -9.263 19.374 1.00 82.25 184 VAL A CA 1
ATOM 1461 C C . VAL A 1 184 ? -6.282 -10.462 18.481 1.00 82.25 184 VAL A C 1
ATOM 1463 O O . VAL A 1 184 ? -7.036 -10.355 17.507 1.00 82.25 184 VAL A O 1
ATOM 1466 N N . ASP A 1 185 ? -5.729 -11.625 18.812 1.00 84.38 185 ASP A N 1
ATOM 1467 C CA . ASP A 1 185 ? -5.963 -12.850 18.056 1.00 84.38 185 ASP A CA 1
ATOM 1468 C C . ASP A 1 185 ? -7.372 -13.391 18.275 1.00 84.38 185 ASP A C 1
ATOM 1470 O O . ASP A 1 185 ? -7.973 -13.909 17.332 1.00 84.38 185 ASP A O 1
ATOM 1474 N N . GLU A 1 186 ? -7.921 -13.228 19.478 1.00 88.19 186 GLU A N 1
ATOM 1475 C CA . GLU A 1 186 ? -9.304 -13.582 19.777 1.00 88.19 186 GLU A CA 1
ATOM 1476 C C . GLU A 1 186 ? -10.275 -12.736 18.943 1.00 88.19 186 GLU A C 1
ATOM 1478 O O . GLU A 1 186 ? -11.049 -13.280 18.151 1.00 88.19 186 GLU A O 1
ATOM 1483 N N . VAL A 1 187 ? -10.174 -11.406 19.031 1.00 88.69 187 VAL A N 1
ATOM 1484 C CA . VAL A 1 187 ? -11.097 -10.478 18.362 1.00 88.69 187 VAL A CA 1
ATOM 1485 C C . VAL A 1 187 ? -11.011 -10.591 16.840 1.00 88.69 187 VAL A C 1
ATOM 1487 O O . VAL A 1 187 ? -12.036 -10.623 16.159 1.00 88.69 187 VAL A O 1
ATOM 1490 N N . THR A 1 188 ? -9.808 -10.728 16.276 1.00 89.31 188 THR A N 1
ATOM 1491 C CA . THR A 1 188 ? -9.639 -10.827 14.814 1.00 89.31 188 THR A CA 1
ATOM 1492 C C . THR A 1 188 ? -10.097 -12.163 14.217 1.00 89.31 188 THR A C 1
ATOM 1494 O O . THR A 1 188 ? -10.099 -12.304 12.990 1.00 89.31 188 THR A O 1
ATOM 1497 N N . ARG A 1 189 ? -10.445 -13.160 15.043 1.00 91.69 189 ARG A N 1
ATOM 1498 C CA . ARG A 1 189 ? -11.001 -14.456 14.609 1.00 91.69 189 ARG A CA 1
ATOM 1499 C C . ARG A 1 189 ? -12.519 -14.535 14.758 1.00 91.69 189 ARG A C 1
ATOM 1501 O O . ARG A 1 189 ? -13.119 -15.490 14.262 1.00 91.69 189 ARG A O 1
ATOM 1508 N N . LEU A 1 190 ? -13.146 -13.557 15.411 1.00 91.75 190 LEU A N 1
ATOM 1509 C CA . LEU A 1 190 ? -14.591 -13.550 15.604 1.00 91.75 190 LEU A CA 1
ATOM 1510 C C . LEU A 1 190 ? -15.333 -13.382 14.265 1.00 91.75 190 LEU A C 1
ATOM 1512 O O . LEU A 1 190 ? -14.919 -12.595 13.408 1.00 91.75 190 LEU A O 1
ATOM 1516 N N . PRO A 1 191 ? -16.467 -14.077 14.068 1.00 92.19 191 PRO A N 1
ATOM 1517 C CA . PRO A 1 191 ? -17.317 -13.865 12.909 1.00 92.19 191 PRO A CA 1
ATOM 1518 C C . PRO A 1 191 ? -17.989 -12.486 12.968 1.00 92.19 191 PRO A C 1
ATOM 1520 O O . PRO A 1 191 ? -18.292 -11.954 14.039 1.00 92.19 191 PRO A O 1
ATOM 1523 N N . LEU A 1 192 ? -18.322 -11.947 11.793 1.00 90.00 192 LEU A N 1
ATOM 1524 C CA . LEU A 1 192 ? -18.918 -10.616 11.620 1.00 90.00 192 LEU A CA 1
ATOM 1525 C C . LEU A 1 192 ? -20.138 -10.359 12.527 1.00 90.00 192 LEU A C 1
ATOM 1527 O O . LEU A 1 192 ? -20.302 -9.271 13.076 1.00 90.00 192 LEU A O 1
ATOM 1531 N N . SER A 1 193 ? -20.995 -11.368 12.707 1.00 90.00 193 SER A N 1
ATOM 1532 C CA . SER A 1 193 ? -22.196 -11.270 13.544 1.00 90.00 193 SER A CA 1
ATOM 1533 C C . SER A 1 193 ? -21.875 -11.050 15.026 1.00 90.00 193 SER A C 1
ATOM 1535 O O . SER A 1 193 ? -22.602 -10.315 15.699 1.00 90.00 193 SER A O 1
ATOM 1537 N N . GLN A 1 194 ? -20.795 -11.655 15.527 1.00 91.56 194 GLN A N 1
ATOM 1538 C CA . GLN A 1 194 ? -20.337 -11.503 16.906 1.00 91.56 194 GLN A CA 1
ATOM 1539 C C . GLN A 1 194 ? -19.635 -10.160 17.104 1.00 91.56 194 GLN A C 1
ATOM 1541 O O . GLN A 1 194 ? -19.976 -9.457 18.053 1.00 91.56 194 GLN A O 1
ATOM 1546 N N . LEU A 1 195 ? -18.773 -9.754 16.163 1.00 90.06 195 LEU A N 1
ATOM 1547 C CA . LEU A 1 195 ? -18.134 -8.430 16.168 1.00 90.06 195 LEU A CA 1
ATOM 1548 C C . LEU A 1 195 ? -19.169 -7.307 16.228 1.00 90.06 195 LEU A C 1
ATOM 1550 O O . LEU A 1 195 ? -19.117 -6.444 17.101 1.00 90.06 195 LEU A O 1
ATOM 1554 N N . ARG A 1 196 ? -20.191 -7.376 15.367 1.00 88.31 196 ARG A N 1
ATOM 1555 C CA . ARG A 1 196 ? -21.293 -6.409 15.372 1.00 88.31 196 ARG A CA 1
ATOM 1556 C C . ARG A 1 196 ? -22.007 -6.363 16.721 1.00 88.31 196 ARG A C 1
ATOM 1558 O O . ARG A 1 196 ? -22.353 -5.288 17.201 1.00 88.31 196 ARG A O 1
ATOM 1565 N N . ARG A 1 197 ? -22.241 -7.524 17.340 1.00 88.06 197 ARG A N 1
ATOM 1566 C CA . ARG A 1 197 ? -22.915 -7.608 18.642 1.00 88.06 197 ARG A CA 1
ATOM 1567 C C . ARG A 1 197 ? -22.073 -6.982 19.753 1.00 88.06 197 ARG A C 1
ATOM 1569 O O . ARG A 1 197 ? -22.641 -6.341 20.629 1.00 88.06 197 ARG A O 1
ATOM 1576 N N . GLN A 1 198 ? -20.757 -7.169 19.724 1.00 89.62 198 GLN A N 1
ATOM 1577 C CA . GLN A 1 198 ? -19.837 -6.584 20.702 1.00 89.62 198 GLN A CA 1
ATOM 1578 C C . GLN A 1 198 ? -19.725 -5.062 20.542 1.00 89.62 198 GLN A C 1
ATOM 1580 O O . GLN A 1 198 ? -19.807 -4.359 21.550 1.00 89.62 198 GLN A O 1
ATOM 1585 N N . LEU A 1 199 ? -19.666 -4.556 19.303 1.00 87.69 199 LEU A N 1
ATOM 1586 C CA . LEU A 1 199 ? -19.707 -3.118 19.000 1.00 87.69 199 LEU A CA 1
ATOM 1587 C C . LEU A 1 199 ? -21.017 -2.472 19.484 1.00 87.69 199 LEU A C 1
ATOM 1589 O O . LEU A 1 199 ? -20.998 -1.471 20.193 1.00 87.69 199 LEU A O 1
ATOM 1593 N N . GLN A 1 200 ? -22.168 -3.087 19.182 1.00 84.81 200 GLN A N 1
ATOM 1594 C CA . GLN A 1 200 ? -23.482 -2.597 19.631 1.00 84.81 200 GLN A CA 1
ATOM 1595 C C . GLN A 1 200 ? -23.632 -2.586 21.156 1.00 84.81 200 GLN A C 1
ATOM 1597 O O . GLN A 1 200 ? -24.318 -1.730 21.703 1.00 84.81 200 GLN A O 1
ATOM 1602 N N . LYS A 1 201 ? -23.008 -3.547 21.845 1.00 85.62 201 LYS A N 1
ATOM 1603 C CA . LYS A 1 201 ? -23.025 -3.645 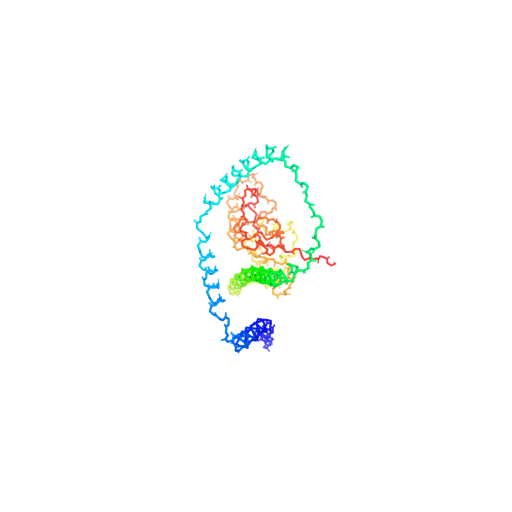23.310 1.00 85.62 201 LYS A CA 1
ATOM 1604 C C . LYS A 1 201 ? -21.965 -2.780 23.994 1.00 85.62 201 LYS A C 1
ATOM 1606 O O . LYS A 1 201 ? -21.866 -2.857 25.214 1.00 85.62 201 LYS A O 1
ATOM 1611 N N . ARG A 1 202 ? -21.159 -2.021 23.240 1.00 84.19 202 ARG A N 1
ATOM 1612 C CA . ARG A 1 202 ? -20.012 -1.256 23.761 1.00 84.19 202 ARG A CA 1
ATOM 1613 C C . ARG A 1 202 ? -19.002 -2.109 24.536 1.00 84.19 202 ARG A C 1
ATOM 1615 O O . ARG A 1 202 ? -18.311 -1.614 25.415 1.00 84.19 202 ARG A O 1
ATOM 1622 N N . GLN A 1 203 ? -18.910 -3.398 24.206 1.00 86.56 203 GLN A N 1
ATOM 1623 C CA . GLN A 1 203 ? -17.888 -4.283 24.777 1.00 86.56 203 GLN A CA 1
ATOM 1624 C C . GLN A 1 203 ? -16.528 -4.065 24.113 1.00 86.56 203 GLN A C 1
ATOM 1626 O O . GLN A 1 203 ? -15.499 -4.295 24.735 1.00 86.56 203 GLN A O 1
ATOM 1631 N N . ILE A 1 204 ? -16.542 -3.637 22.850 1.00 88.38 204 ILE A N 1
ATOM 1632 C CA . ILE A 1 204 ? -15.370 -3.260 22.061 1.00 88.38 204 ILE A CA 1
ATOM 1633 C C . ILE A 1 204 ? -15.741 -1.976 21.315 1.00 88.38 204 ILE A C 1
ATOM 1635 O O . ILE A 1 204 ? -16.883 -1.843 20.865 1.00 88.38 204 ILE A O 1
ATOM 1639 N N . THR A 1 205 ? -14.809 -1.035 21.209 1.00 88.75 205 THR A N 1
ATOM 1640 C CA . THR A 1 205 ? -14.958 0.192 20.412 1.00 88.75 205 THR A CA 1
ATOM 1641 C C . THR A 1 205 ? -14.469 -0.041 18.979 1.00 88.75 205 THR A C 1
ATOM 1643 O O . THR A 1 205 ? -13.665 -0.941 18.720 1.00 88.75 205 THR A O 1
ATOM 1646 N N . ALA A 1 206 ? -14.954 0.741 18.016 1.00 89.62 206 ALA A N 1
ATOM 1647 C CA . ALA A 1 206 ? -14.487 0.652 16.634 1.00 89.62 206 ALA A CA 1
ATOM 1648 C C . ALA A 1 206 ? -12.985 0.960 16.531 1.00 89.62 206 ALA A C 1
ATOM 1650 O O . ALA A 1 206 ? -12.289 0.317 15.743 1.00 89.62 206 ALA A O 1
ATOM 1651 N N . ILE A 1 207 ? -12.473 1.881 17.356 1.00 88.38 207 ILE A N 1
ATOM 1652 C CA . ILE A 1 207 ? -11.037 2.182 17.418 1.00 88.38 207 ILE A CA 1
ATOM 1653 C C . ILE A 1 207 ? -10.208 1.005 17.960 1.00 88.38 207 ILE A C 1
ATOM 1655 O O . ILE A 1 207 ? -9.204 0.645 17.347 1.00 88.38 207 ILE A O 1
ATOM 1659 N N . ASP A 1 208 ? -10.661 0.330 19.023 1.00 88.69 208 ASP A N 1
ATOM 1660 C CA . ASP A 1 208 ? -9.962 -0.842 19.568 1.00 88.69 208 ASP A CA 1
ATOM 1661 C C . ASP A 1 208 ? -9.953 -1.986 18.548 1.00 88.69 208 ASP A C 1
ATOM 1663 O O . ASP A 1 208 ? -8.940 -2.661 18.339 1.00 88.69 208 ASP A O 1
ATOM 1667 N N . LEU A 1 209 ? -11.086 -2.190 17.870 1.00 91.00 209 LEU A N 1
ATOM 1668 C CA . LEU A 1 209 ? -11.205 -3.184 16.813 1.00 91.00 209 LEU A CA 1
ATOM 1669 C C . LEU A 1 209 ? -10.246 -2.873 15.658 1.00 91.00 209 LEU A C 1
ATOM 1671 O O . LEU A 1 209 ? -9.540 -3.763 15.181 1.00 91.00 209 LEU A O 1
ATOM 1675 N N . LEU A 1 210 ? -10.192 -1.613 15.225 1.00 91.31 210 LEU A N 1
ATOM 1676 C CA . LEU A 1 210 ? -9.275 -1.156 14.190 1.00 91.31 210 LEU A CA 1
ATOM 1677 C C . LEU A 1 210 ? -7.816 -1.425 14.581 1.00 91.31 210 LEU A C 1
ATOM 1679 O O . LEU A 1 210 ? -7.078 -2.016 13.791 1.00 91.31 210 LEU A O 1
ATOM 1683 N N . ASP A 1 211 ? -7.408 -1.063 15.796 1.00 89.56 211 ASP A N 1
ATOM 1684 C CA . ASP A 1 211 ? -6.041 -1.272 16.278 1.00 89.56 211 ASP A CA 1
ATOM 1685 C C . ASP A 1 211 ? -5.673 -2.768 16.333 1.00 89.56 211 ASP A C 1
ATOM 1687 O O . ASP A 1 211 ? -4.565 -3.151 15.938 1.00 89.56 211 ASP A O 1
ATOM 1691 N N . ALA A 1 212 ? -6.606 -3.644 16.731 1.00 89.75 212 ALA A N 1
ATOM 1692 C CA . ALA A 1 212 ? -6.404 -5.096 16.717 1.00 89.75 212 ALA A CA 1
ATOM 1693 C C . ALA A 1 212 ? -6.103 -5.621 15.306 1.00 89.75 212 ALA A C 1
ATOM 1695 O O . ALA A 1 212 ? -5.120 -6.336 15.077 1.00 89.75 212 ALA A O 1
ATOM 1696 N N . PHE A 1 213 ? -6.906 -5.221 14.319 1.00 91.06 213 PHE A N 1
ATOM 1697 C CA . PHE A 1 213 ? -6.633 -5.601 12.939 1.00 91.06 213 PHE A CA 1
ATOM 1698 C C . PHE A 1 213 ? -5.339 -4.956 12.414 1.00 91.06 213 PHE A C 1
ATOM 1700 O O . PHE A 1 213 ? -4.657 -5.567 11.587 1.00 91.06 213 PHE A O 1
ATOM 1707 N N . GLN A 1 214 ? -4.968 -3.748 12.867 1.00 90.38 214 GLN A N 1
ATOM 1708 C CA . GLN A 1 214 ? -3.782 -3.025 12.381 1.00 90.38 214 GLN A CA 1
ATOM 1709 C C . GLN A 1 214 ? -2.513 -3.760 12.819 1.00 90.38 214 GLN A C 1
ATOM 1711 O O . GLN A 1 214 ? -1.583 -3.926 12.026 1.00 90.38 214 GLN A O 1
ATOM 1716 N N . ARG A 1 215 ? -2.513 -4.298 14.043 1.00 88.94 215 ARG A N 1
ATOM 1717 C CA . ARG A 1 215 ? -1.456 -5.182 14.560 1.00 88.94 215 ARG A CA 1
ATOM 1718 C C . ARG A 1 215 ? -1.310 -6.439 13.715 1.00 88.94 215 ARG A C 1
ATOM 1720 O O . ARG A 1 215 ? -0.207 -6.765 13.281 1.00 88.94 215 ARG A O 1
ATOM 1727 N N . LYS A 1 216 ? -2.426 -7.108 13.413 1.00 88.38 216 LYS A N 1
ATOM 1728 C CA . LYS A 1 216 ? -2.426 -8.302 12.557 1.00 88.38 216 LYS A CA 1
ATOM 1729 C C . LYS A 1 216 ? -1.912 -7.991 11.150 1.00 88.38 216 LYS A C 1
ATOM 1731 O O . LYS A 1 216 ? -1.107 -8.743 10.608 1.00 88.38 216 LYS A O 1
ATOM 1736 N N . ALA A 1 217 ? -2.320 -6.861 10.574 1.00 89.56 217 ALA A N 1
ATOM 1737 C CA . ALA A 1 217 ? -1.837 -6.399 9.277 1.00 89.56 217 ALA A CA 1
ATOM 1738 C C . ALA A 1 217 ? -0.319 -6.143 9.284 1.00 89.56 217 ALA A C 1
ATOM 1740 O O . ALA A 1 217 ? 0.379 -6.579 8.367 1.00 89.56 217 ALA A O 1
ATOM 1741 N N . LEU A 1 218 ? 0.220 -5.504 10.329 1.00 88.88 218 LEU A N 1
ATOM 1742 C CA . LEU A 1 218 ? 1.667 -5.331 10.473 1.00 88.88 218 LEU A CA 1
ATOM 1743 C C . LEU A 1 218 ? 2.406 -6.660 10.605 1.00 88.88 218 LEU A C 1
ATOM 1745 O O . LEU A 1 218 ? 3.429 -6.832 9.946 1.00 88.88 218 LEU A O 1
ATOM 1749 N N . ALA A 1 219 ? 1.892 -7.603 11.397 1.00 87.88 219 ALA A N 1
ATOM 1750 C CA . ALA A 1 219 ? 2.487 -8.932 11.523 1.00 87.88 219 ALA A CA 1
ATOM 1751 C C . ALA A 1 219 ? 2.539 -9.661 10.162 1.00 87.88 219 ALA A C 1
ATOM 1753 O O . ALA A 1 219 ? 3.544 -10.284 9.809 1.00 87.88 219 ALA A O 1
ATOM 1754 N N . LEU A 1 220 ? 1.497 -9.516 9.334 1.00 88.56 220 LEU A N 1
ATOM 1755 C CA . LEU A 1 220 ? 1.461 -10.056 7.968 1.00 88.56 220 LEU A CA 1
ATOM 1756 C C . LEU A 1 220 ? 2.452 -9.366 7.014 1.00 88.56 220 LEU A C 1
ATOM 1758 O O . LEU A 1 220 ? 3.042 -10.020 6.151 1.00 88.56 220 LEU A O 1
ATOM 1762 N N . ILE A 1 221 ? 2.662 -8.057 7.168 1.00 87.31 221 ILE A N 1
ATOM 1763 C CA . ILE A 1 221 ? 3.668 -7.307 6.403 1.00 87.31 221 ILE A CA 1
ATOM 1764 C C . ILE A 1 221 ? 5.085 -7.721 6.820 1.00 87.31 221 ILE A C 1
ATOM 1766 O O . ILE A 1 221 ? 5.941 -7.931 5.960 1.00 87.31 221 ILE A O 1
ATOM 1770 N N . GLN A 1 222 ? 5.338 -7.859 8.125 1.00 86.44 222 GLN A N 1
ATOM 1771 C CA . GLN A 1 222 ? 6.638 -8.254 8.677 1.00 86.44 222 GLN A CA 1
ATOM 1772 C C . GLN A 1 222 ? 7.020 -9.684 8.283 1.00 86.44 222 GLN A C 1
ATOM 1774 O O . GLN A 1 222 ? 8.178 -9.931 7.954 1.00 86.44 222 GLN A O 1
ATOM 1779 N N . SER A 1 223 ? 6.044 -10.594 8.224 1.00 86.25 223 SER A N 1
ATOM 1780 C CA . SER A 1 223 ? 6.226 -11.959 7.705 1.00 86.25 223 SER A CA 1
ATOM 1781 C C . SER A 1 223 ? 6.383 -12.034 6.178 1.00 86.25 223 SER A C 1
ATOM 1783 O O . SER A 1 223 ? 6.545 -13.123 5.636 1.00 86.25 223 SER A O 1
ATOM 1785 N N . GLN A 1 224 ? 6.381 -10.893 5.474 1.00 79.31 224 GLN A N 1
ATOM 1786 C CA . GLN A 1 224 ? 6.630 -10.781 4.029 1.00 79.31 224 GLN A CA 1
ATOM 1787 C C . GLN A 1 224 ? 5.678 -11.607 3.153 1.00 79.31 224 GLN A C 1
ATOM 1789 O O . GLN A 1 224 ? 6.025 -11.991 2.039 1.00 79.31 224 GLN A O 1
ATOM 1794 N N . THR A 1 225 ? 4.445 -11.817 3.619 1.00 77.56 225 THR A N 1
ATOM 1795 C CA . THR A 1 225 ? 3.408 -12.559 2.877 1.00 77.56 225 THR A CA 1
ATOM 1796 C C . THR A 1 225 ? 3.044 -11.907 1.537 1.00 77.56 225 THR A C 1
ATOM 1798 O O . THR A 1 225 ? 2.556 -12.575 0.633 1.00 77.56 225 THR A O 1
ATOM 1801 N N . GLY A 1 226 ? 3.275 -10.596 1.389 1.00 79.19 226 GLY A N 1
ATOM 1802 C CA . GLY A 1 226 ? 2.966 -9.846 0.167 1.00 79.19 226 GLY A CA 1
ATOM 1803 C C . GLY A 1 226 ? 1.469 -9.616 -0.075 1.00 79.19 226 GLY A C 1
ATOM 1804 O O . GLY A 1 226 ? 1.111 -9.009 -1.080 1.00 79.19 226 GLY A O 1
ATOM 1805 N N . CYS A 1 227 ? 0.599 -10.050 0.843 1.00 83.75 227 CYS A N 1
ATOM 1806 C CA . CYS A 1 227 ? -0.855 -9.943 0.706 1.00 83.75 227 CYS A CA 1
ATOM 1807 C C . CYS A 1 227 ? -1.376 -8.511 0.886 1.00 83.75 227 CYS A C 1
ATOM 1809 O O . CYS A 1 227 ? -2.462 -8.189 0.417 1.00 83.75 227 CYS A O 1
ATOM 1811 N N . ILE A 1 228 ? -0.633 -7.640 1.572 1.00 87.38 228 ILE A N 1
ATOM 1812 C CA . ILE A 1 228 ? -1.067 -6.274 1.890 1.00 87.38 228 ILE A CA 1
ATOM 1813 C C . ILE A 1 228 ? -0.262 -5.280 1.053 1.00 87.38 228 ILE A C 1
ATOM 1815 O O . ILE A 1 228 ? 0.966 -5.244 1.129 1.00 87.38 228 ILE A O 1
ATOM 1819 N N . ALA A 1 229 ? -0.968 -4.467 0.266 1.00 85.38 229 ALA A N 1
ATOM 1820 C CA . ALA A 1 229 ? -0.379 -3.441 -0.592 1.00 85.38 229 ALA A CA 1
ATOM 1821 C C . ALA A 1 229 ? -0.034 -2.169 0.196 1.00 85.38 229 ALA A C 1
ATOM 1823 O O . ALA A 1 229 ? 1.067 -1.630 0.094 1.00 85.38 229 ALA A O 1
ATOM 1824 N N . GLU A 1 230 ? -1.013 -1.668 0.952 1.00 87.19 230 GLU A N 1
ATOM 1825 C CA . GLU A 1 230 ? -0.967 -0.373 1.630 1.00 87.19 230 GLU A CA 1
ATOM 1826 C C . GLU A 1 230 ? -1.987 -0.351 2.779 1.00 87.19 230 GLU A C 1
ATOM 1828 O O . GLU A 1 230 ? -3.118 -0.819 2.618 1.00 87.19 230 GLU A O 1
ATOM 1833 N N . ILE A 1 231 ? -1.599 0.210 3.928 1.00 88.44 231 ILE A N 1
ATOM 1834 C CA . ILE A 1 231 ? -2.503 0.492 5.055 1.00 88.44 231 ILE A CA 1
ATOM 1835 C C . ILE A 1 231 ? -3.057 1.918 4.917 1.00 88.44 231 ILE A C 1
ATOM 1837 O O . ILE A 1 231 ? -2.330 2.844 4.543 1.00 88.44 231 ILE A O 1
ATOM 1841 N N . ILE A 1 232 ? -4.342 2.098 5.224 1.00 87.69 232 ILE A N 1
ATOM 1842 C CA . ILE A 1 232 ? -5.048 3.380 5.148 1.00 87.69 232 ILE A CA 1
ATOM 1843 C C . ILE A 1 232 ? -4.970 4.070 6.511 1.00 87.69 232 ILE A C 1
ATOM 1845 O O . ILE A 1 232 ? -5.581 3.642 7.480 1.00 87.69 232 ILE A O 1
ATOM 1849 N N . TYR A 1 233 ? -4.228 5.173 6.576 1.00 81.31 233 TYR A N 1
ATOM 1850 C CA . TYR A 1 233 ? -4.002 5.943 7.808 1.00 81.31 233 TYR A CA 1
ATOM 1851 C C . TYR A 1 233 ? -5.203 6.794 8.224 1.00 81.31 233 TYR A C 1
ATOM 1853 O O . TYR A 1 233 ? -5.324 7.167 9.382 1.00 81.31 233 TYR A O 1
ATOM 1861 N N . GLY A 1 234 ? -6.089 7.106 7.278 1.00 83.31 234 GLY A N 1
ATOM 1862 C CA . GLY A 1 234 ? -7.333 7.829 7.557 1.00 83.31 234 GLY A CA 1
ATOM 1863 C C . GLY A 1 234 ? -8.355 7.005 8.344 1.00 83.31 234 GLY A C 1
ATOM 1864 O O . GLY A 1 234 ? -9.263 7.587 8.923 1.00 83.31 234 GLY A O 1
ATOM 1865 N N . ALA A 1 235 ? -8.171 5.681 8.417 1.00 85.81 235 ALA A N 1
ATOM 1866 C CA . ALA A 1 235 ? -9.117 4.771 9.051 1.00 85.81 235 ALA A CA 1
ATOM 1867 C C . ALA A 1 235 ? -9.344 5.077 10.540 1.00 85.81 235 ALA A C 1
ATOM 1869 O O . ALA A 1 235 ? -10.429 4.818 11.047 1.00 85.81 235 ALA A O 1
ATOM 1870 N N . ASP A 1 236 ? -8.347 5.650 11.225 1.00 87.50 236 ASP A N 1
ATOM 1871 C CA . ASP A 1 236 ? -8.463 6.037 12.635 1.00 87.50 236 ASP A CA 1
ATOM 1872 C C . ASP A 1 236 ? -9.557 7.098 12.836 1.00 87.50 236 ASP A C 1
ATOM 1874 O O . ASP A 1 236 ? -10.357 7.004 13.762 1.00 87.50 236 ASP A O 1
ATOM 1878 N N . VAL A 1 237 ? -9.622 8.087 11.937 1.00 86.75 237 VAL A N 1
ATOM 1879 C CA . VAL A 1 237 ? -10.630 9.157 11.983 1.00 86.75 237 VAL A CA 1
ATOM 1880 C C . VAL A 1 237 ? -12.017 8.585 11.705 1.00 86.75 237 VAL A C 1
ATOM 1882 O O . VAL A 1 237 ? -12.967 8.905 12.416 1.00 86.75 237 VAL A O 1
ATOM 1885 N N . ASP A 1 238 ? -12.119 7.694 10.717 1.00 84.62 238 ASP A N 1
ATOM 1886 C CA . ASP A 1 238 ? -13.378 7.036 10.363 1.00 84.62 238 ASP A CA 1
ATOM 1887 C C . ASP A 1 238 ? -13.887 6.141 11.508 1.00 84.62 238 ASP A C 1
ATOM 1889 O O . ASP A 1 238 ? -15.088 6.091 11.772 1.00 84.62 238 ASP A O 1
ATOM 1893 N N . ALA A 1 239 ? -12.986 5.459 12.226 1.00 86.88 239 ALA A N 1
ATOM 1894 C CA . ALA A 1 239 ? -13.334 4.637 13.383 1.00 86.88 239 ALA A CA 1
ATOM 1895 C C . ALA A 1 239 ? -13.814 5.478 14.574 1.00 86.88 239 ALA A C 1
ATOM 1897 O O . ALA A 1 239 ? -14.837 5.145 15.169 1.00 86.88 239 ALA A O 1
ATOM 1898 N N . ILE A 1 240 ? -13.140 6.594 14.876 1.00 87.56 240 ILE A N 1
ATOM 1899 C CA . ILE A 1 240 ? -13.582 7.532 15.921 1.00 87.56 240 ILE A CA 1
ATOM 1900 C C . ILE A 1 240 ? -14.976 8.074 15.586 1.00 87.56 240 ILE A C 1
ATOM 1902 O O . ILE A 1 240 ? -15.877 8.033 16.422 1.00 87.56 240 ILE A O 1
ATOM 1906 N N . TYR A 1 241 ? -15.192 8.495 14.338 1.00 85.38 241 TYR A N 1
ATOM 1907 C CA . TYR A 1 241 ? -16.502 8.962 13.886 1.00 85.38 241 TYR A CA 1
ATOM 1908 C C . TYR A 1 241 ? -17.575 7.863 13.981 1.00 85.38 241 TYR A C 1
ATOM 1910 O O . TYR A 1 241 ? -18.720 8.118 14.368 1.00 85.38 241 TYR A O 1
ATOM 1918 N N . ALA A 1 242 ? -17.225 6.611 13.675 1.00 82.81 242 ALA A N 1
ATOM 1919 C CA . ALA A 1 242 ? -18.128 5.476 13.837 1.00 82.81 242 ALA A CA 1
ATOM 1920 C C . ALA A 1 242 ? -18.517 5.245 15.311 1.00 82.81 242 ALA A C 1
ATOM 1922 O O . ALA A 1 242 ? -19.678 4.934 15.593 1.00 82.81 242 ALA A O 1
ATOM 1923 N N . ASP A 1 243 ? -17.594 5.432 16.252 1.00 84.75 243 ASP A N 1
ATOM 1924 C CA . ASP A 1 243 ? -17.893 5.329 17.681 1.00 84.75 243 ASP A CA 1
ATOM 1925 C C . ASP A 1 243 ? -18.790 6.480 18.167 1.00 84.75 243 ASP A C 1
ATOM 1927 O O . ASP A 1 243 ? -19.824 6.213 18.788 1.00 84.75 243 ASP A O 1
ATOM 1931 N N . GLU A 1 244 ? -18.487 7.727 17.794 1.00 84.56 244 GLU A N 1
ATOM 1932 C CA . GLU A 1 244 ? -19.283 8.918 18.144 1.00 84.56 244 GLU A CA 1
ATOM 1933 C C . GLU A 1 244 ? -20.716 8.860 17.583 1.00 84.56 244 GLU A C 1
ATOM 1935 O O . GLU A 1 244 ? -21.702 9.221 18.240 1.00 84.56 244 GLU A O 1
ATOM 1940 N N . THR A 1 245 ? -20.867 8.374 16.350 1.00 79.69 245 THR A N 1
ATOM 1941 C CA . THR A 1 245 ? -22.184 8.213 15.713 1.00 79.69 245 THR A CA 1
ATOM 1942 C C . THR A 1 245 ? -23.026 7.119 16.363 1.00 79.69 245 THR A C 1
ATOM 1944 O O . THR A 1 245 ? -24.255 7.203 16.331 1.00 79.69 245 THR A O 1
ATOM 1947 N N . LEU A 1 246 ? -22.404 6.103 16.967 1.00 75.75 246 LEU A N 1
ATOM 1948 C CA . LEU A 1 246 ? -23.118 5.121 17.782 1.00 75.75 246 LEU A CA 1
ATOM 1949 C C . LEU A 1 246 ? -23.535 5.708 19.143 1.00 75.75 246 LEU A C 1
ATOM 1951 O O . LEU A 1 246 ? -24.615 5.368 19.622 1.00 75.75 246 LEU A O 1
ATOM 1955 N N . ASP A 1 247 ? -22.745 6.613 19.735 1.00 74.31 247 ASP A N 1
ATOM 1956 C CA . ASP A 1 247 ? -23.044 7.207 21.051 1.00 74.31 247 ASP A CA 1
ATOM 1957 C C . ASP A 1 247 ? -24.180 8.225 20.954 1.00 74.31 247 ASP A C 1
ATOM 1959 O O . ASP A 1 247 ? -25.116 8.213 21.751 1.00 74.31 247 ASP A O 1
ATOM 1963 N N . SER A 1 248 ? -24.159 9.058 19.914 1.00 71.44 248 SER A N 1
ATOM 1964 C CA . SER A 1 248 ? -25.192 10.074 19.664 1.00 71.44 248 SER A CA 1
ATOM 1965 C C . SER A 1 248 ? -26.574 9.496 19.325 1.00 71.44 248 SER A C 1
ATOM 1967 O O . SER A 1 248 ? -27.592 10.156 19.537 1.00 71.44 248 SER A O 1
ATOM 1969 N N . LYS A 1 249 ? -26.645 8.258 18.821 1.00 63.22 249 LYS A N 1
ATOM 1970 C CA . LYS A 1 249 ? -27.901 7.577 18.450 1.00 63.22 249 LYS A CA 1
ATOM 1971 C C . LYS A 1 249 ? -28.608 6.887 19.625 1.00 63.22 249 LYS A C 1
ATOM 1973 O O . LYS A 1 249 ? -29.732 6.408 19.457 1.00 63.22 249 LYS A O 1
ATOM 1978 N N . LEU A 1 250 ? -27.984 6.867 20.803 1.00 54.66 250 LEU A N 1
ATOM 1979 C CA . LEU A 1 250 ? -28.459 6.192 22.008 1.00 54.66 250 LEU A CA 1
ATOM 1980 C C . LEU A 1 250 ? -29.312 7.140 22.885 1.00 54.66 250 LEU A C 1
ATOM 1982 O O . LEU A 1 250 ? -28.952 7.432 24.023 1.00 54.66 250 LEU A O 1
ATOM 1986 N N . PRO A 1 251 ? -30.415 7.708 22.354 1.00 49.03 251 PRO A N 1
ATOM 1987 C CA . PRO A 1 251 ? -31.695 7.318 22.962 1.00 49.03 251 PRO A CA 1
ATOM 1988 C C . PRO A 1 251 ? -32.907 7.164 22.017 1.00 49.03 251 PRO A C 1
ATOM 1990 O O . PRO A 1 251 ? -33.903 6.609 22.460 1.00 49.03 251 PRO A O 1
ATOM 1993 N N . ASN A 1 252 ? -32.876 7.612 20.751 1.00 46.09 252 ASN A N 1
ATOM 1994 C CA . ASN A 1 252 ? -34.094 7.705 19.910 1.00 46.09 252 ASN A CA 1
ATOM 1995 C C . ASN A 1 252 ? -33.906 7.359 18.413 1.00 46.09 252 ASN A C 1
ATOM 1997 O O . ASN A 1 252 ? -34.777 7.665 17.597 1.00 46.09 252 ASN A O 1
ATOM 2001 N N . ALA A 1 253 ? -32.789 6.754 17.996 1.00 47.28 253 ALA A N 1
ATOM 2002 C CA . ALA A 1 253 ? -32.529 6.545 16.570 1.00 47.28 253 ALA A CA 1
ATOM 2003 C C . ALA A 1 253 ? -33.271 5.322 15.994 1.00 47.28 253 ALA A C 1
ATOM 2005 O O . ALA A 1 253 ? -32.858 4.176 16.150 1.00 47.28 253 ALA A O 1
ATOM 2006 N N . THR A 1 254 ? -34.343 5.589 15.251 1.00 45.97 254 THR A N 1
ATOM 2007 C CA . THR A 1 254 ? -35.133 4.628 14.458 1.00 45.97 254 THR A CA 1
ATOM 2008 C C . THR A 1 254 ? -34.413 4.122 13.200 1.00 45.97 254 THR A C 1
ATOM 2010 O O . THR A 1 254 ? -34.952 3.286 12.476 1.00 45.97 254 THR A O 1
ATOM 2013 N N . THR A 1 255 ? -33.209 4.618 12.903 1.00 52.62 255 THR A N 1
ATOM 2014 C CA . THR A 1 255 ? -32.415 4.204 11.740 1.00 52.62 255 THR A CA 1
ATOM 2015 C C . THR A 1 255 ? -31.375 3.157 12.139 1.00 52.62 255 THR A C 1
ATOM 2017 O O . THR A 1 255 ? -30.456 3.474 12.900 1.00 52.62 255 THR A O 1
ATOM 2020 N N . PRO A 1 256 ? -31.468 1.915 11.623 1.00 56.16 256 PRO A N 1
ATOM 2021 C CA . PRO A 1 256 ? -30.494 0.880 11.935 1.00 56.16 256 PRO A CA 1
ATOM 2022 C C . PRO A 1 256 ? -29.108 1.317 11.452 1.00 56.16 256 PRO A C 1
ATOM 2024 O O . PRO A 1 256 ? -28.944 1.743 10.308 1.00 56.16 256 PRO A O 1
ATOM 2027 N N . ALA A 1 257 ? -28.106 1.220 12.331 1.00 64.25 257 ALA A N 1
ATOM 2028 C CA . ALA A 1 257 ? -26.711 1.365 11.932 1.00 64.25 257 ALA A CA 1
ATOM 2029 C C . ALA A 1 257 ? -26.404 0.393 10.779 1.00 64.25 257 ALA A C 1
ATOM 2031 O O . ALA A 1 257 ? -26.923 -0.729 10.750 1.00 64.25 257 ALA A O 1
ATOM 2032 N N . SER A 1 258 ? -25.581 0.835 9.823 1.00 71.31 258 SER A N 1
ATOM 2033 C CA . SER A 1 258 ? -25.163 0.012 8.683 1.00 71.31 258 SER A CA 1
ATOM 2034 C C . SER A 1 258 ? -24.610 -1.335 9.160 1.00 71.31 258 SER A C 1
ATOM 2036 O O . SER A 1 258 ? -24.000 -1.429 10.226 1.00 71.31 258 SER A O 1
ATOM 2038 N N . LEU A 1 259 ? -24.795 -2.395 8.366 1.00 77.56 259 LEU A N 1
ATOM 2039 C CA . LEU A 1 259 ? -24.348 -3.750 8.715 1.00 77.56 259 LEU A CA 1
ATOM 2040 C C . LEU A 1 259 ? -22.845 -3.817 9.046 1.00 77.56 259 LEU A C 1
ATOM 2042 O O . LEU A 1 259 ? -22.436 -4.667 9.834 1.00 77.56 259 LEU A O 1
ATOM 2046 N N . LEU A 1 260 ? -22.055 -2.925 8.446 1.00 83.06 260 LEU A N 1
ATOM 2047 C CA . LEU A 1 260 ? -20.598 -2.845 8.571 1.00 83.06 260 LEU A CA 1
ATOM 2048 C C . LEU A 1 260 ? -20.133 -1.631 9.391 1.00 83.06 260 LEU A C 1
ATOM 2050 O O . LEU A 1 260 ? -18.969 -1.249 9.321 1.00 83.06 260 LEU A O 1
ATOM 2054 N N . HIS A 1 261 ? -21.035 -1.001 10.145 1.00 83.25 261 HIS A N 1
ATOM 2055 C CA . HIS A 1 261 ? -20.714 0.186 10.936 1.00 83.25 261 HIS A CA 1
ATOM 2056 C C . HIS A 1 261 ? -19.605 -0.108 11.954 1.00 83.25 261 HIS A C 1
ATOM 2058 O O . HIS A 1 261 ? -19.750 -1.014 12.774 1.00 83.25 261 HIS A O 1
ATOM 2064 N N . GLY A 1 262 ? -18.506 0.649 11.896 1.00 83.31 262 GLY A N 1
ATOM 2065 C CA . GLY A 1 262 ? -17.356 0.488 12.796 1.00 83.31 262 GLY A CA 1
ATOM 2066 C C . GLY A 1 262 ? -16.530 -0.787 12.583 1.00 83.31 262 GLY A C 1
ATOM 2067 O O . GLY A 1 262 ? -15.617 -1.050 13.360 1.00 83.31 262 GLY A O 1
ATOM 2068 N N . ILE A 1 263 ? -16.824 -1.588 11.551 1.00 89.56 263 ILE A N 1
ATOM 2069 C CA . ILE A 1 263 ? -16.089 -2.824 11.265 1.00 89.56 263 ILE A CA 1
ATOM 2070 C C . ILE A 1 263 ? -15.036 -2.537 10.190 1.00 89.56 263 ILE A C 1
ATOM 2072 O O . ILE A 1 263 ? -15.409 -2.144 9.081 1.00 89.56 263 ILE A O 1
ATOM 2076 N N . PRO A 1 264 ? -13.739 -2.753 10.473 1.00 90.38 264 PRO A N 1
ATOM 2077 C CA . PRO A 1 264 ? -12.694 -2.513 9.495 1.00 90.38 264 PRO A CA 1
ATOM 2078 C C . PRO A 1 264 ? -12.805 -3.494 8.327 1.00 90.38 264 PRO A C 1
ATOM 2080 O O . PRO A 1 264 ? -12.899 -4.709 8.520 1.00 90.38 264 PRO A O 1
ATOM 2083 N N . ILE A 1 265 ? -12.748 -2.968 7.104 1.00 89.62 265 ILE A N 1
ATOM 2084 C CA . ILE A 1 265 ? -12.768 -3.781 5.884 1.00 89.62 265 ILE A CA 1
ATOM 2085 C C . ILE A 1 265 ? -11.456 -3.688 5.113 1.00 89.62 265 ILE A C 1
ATOM 2087 O O . ILE A 1 265 ? -10.813 -2.637 5.035 1.00 89.62 265 ILE A O 1
ATOM 2091 N N . SER A 1 266 ? -11.084 -4.802 4.493 1.00 88.88 266 SER A N 1
ATOM 2092 C CA . SER A 1 266 ? -10.006 -4.853 3.520 1.00 88.88 266 SER A CA 1
ATOM 2093 C C . SER A 1 266 ? -10.570 -4.735 2.108 1.00 88.88 266 SER A C 1
ATOM 2095 O O . SER A 1 266 ? -11.586 -5.346 1.771 1.00 88.88 266 SER A O 1
ATOM 2097 N N . LEU A 1 267 ? -9.926 -3.930 1.265 1.00 88.56 267 LEU A N 1
ATOM 2098 C CA . LEU A 1 267 ? -10.346 -3.752 -0.124 1.00 88.56 267 LEU A CA 1
ATOM 2099 C C . LEU A 1 267 ? -9.293 -4.269 -1.083 1.00 88.56 267 LEU A C 1
ATOM 2101 O O . LEU A 1 267 ? -8.097 -4.056 -0.914 1.00 88.56 267 LEU A O 1
ATOM 2105 N N . LYS A 1 268 ? -9.740 -4.894 -2.163 1.00 86.62 268 LYS A N 1
ATOM 2106 C CA . LYS A 1 268 ? -8.850 -5.217 -3.271 1.00 86.62 268 LYS A CA 1
ATOM 2107 C C . LYS A 1 268 ? -8.339 -3.935 -3.921 1.00 86.62 268 LYS A C 1
ATOM 2109 O O . LYS A 1 268 ? -9.101 -2.988 -4.108 1.00 86.62 268 LYS A O 1
ATOM 2114 N N . GLU A 1 269 ? -7.072 -3.922 -4.330 1.00 84.44 269 GLU A N 1
ATOM 2115 C CA . GLU A 1 269 ? -6.435 -2.730 -4.908 1.00 84.44 269 GLU A CA 1
ATOM 2116 C C . GLU A 1 269 ? -7.174 -2.143 -6.127 1.00 84.44 269 GLU A C 1
ATOM 2118 O O . GLU A 1 269 ? -7.085 -0.944 -6.390 1.00 84.44 269 GLU A O 1
ATOM 2123 N N . MET A 1 270 ? -7.947 -2.962 -6.844 1.00 83.81 270 MET A N 1
ATOM 2124 C CA . MET A 1 270 ? -8.757 -2.530 -7.987 1.00 83.81 270 MET A CA 1
ATOM 2125 C C . MET A 1 270 ? -9.874 -1.546 -7.617 1.00 83.81 270 MET A C 1
ATOM 2127 O O . MET A 1 270 ? -10.385 -0.868 -8.508 1.00 83.81 270 MET A O 1
ATOM 2131 N N . ILE A 1 271 ? -10.246 -1.434 -6.340 1.00 84.25 271 ILE A N 1
ATOM 2132 C CA . ILE A 1 271 ? -11.257 -0.484 -5.873 1.00 84.25 271 ILE A CA 1
ATOM 2133 C C . ILE A 1 271 ? -10.560 0.849 -5.539 1.00 84.25 271 ILE A C 1
ATOM 2135 O O . ILE A 1 271 ? -9.668 0.875 -4.686 1.00 84.25 271 ILE A O 1
ATOM 2139 N N . PRO A 1 272 ? -10.918 1.962 -6.206 1.00 82.56 272 PRO A N 1
ATOM 2140 C CA . PRO A 1 272 ? -10.285 3.253 -5.957 1.00 82.56 272 PRO A CA 1
ATOM 2141 C C . PRO A 1 272 ? -10.686 3.806 -4.583 1.00 82.56 272 PRO A C 1
ATOM 2143 O O . PRO A 1 272 ? -11.870 3.945 -4.304 1.00 82.56 272 PRO A O 1
ATOM 2146 N N . VAL A 1 273 ? -9.710 4.186 -3.751 1.00 82.31 273 VAL A N 1
ATOM 2147 C CA . VAL A 1 273 ? -9.952 4.905 -2.483 1.00 82.31 273 VAL A CA 1
ATOM 2148 C C . VAL A 1 273 ? -9.364 6.307 -2.574 1.00 82.31 273 VAL A C 1
ATOM 2150 O O . VAL A 1 273 ? -8.213 6.482 -2.976 1.00 82.31 273 VAL A O 1
ATOM 2153 N N . CYS A 1 274 ? -10.158 7.308 -2.207 1.00 80.94 274 CYS A N 1
ATOM 2154 C CA . CYS A 1 274 ? -9.829 8.718 -2.395 1.00 80.94 274 CYS A CA 1
ATOM 2155 C C . CYS A 1 274 ? -8.589 9.111 -1.594 1.00 80.94 274 CYS A C 1
ATOM 2157 O O . CYS A 1 274 ? -8.477 8.774 -0.421 1.00 80.94 274 CYS A O 1
ATOM 2159 N N . GLY A 1 275 ? -7.661 9.836 -2.220 1.00 80.50 275 GLY A N 1
ATOM 2160 C CA . GLY A 1 275 ? -6.419 10.262 -1.560 1.00 80.50 275 GLY A CA 1
ATOM 2161 C C . GLY A 1 275 ? -5.335 9.181 -1.469 1.00 80.50 275 GLY A C 1
ATOM 2162 O O . GLY A 1 275 ? -4.235 9.469 -1.003 1.00 80.50 275 GLY A O 1
ATOM 2163 N N . TYR A 1 276 ? -5.603 7.975 -1.971 1.00 83.56 276 TYR A N 1
ATOM 2164 C CA . TYR A 1 276 ? -4.645 6.874 -2.034 1.00 83.56 276 TYR A CA 1
ATOM 2165 C C . TYR A 1 276 ? -4.336 6.498 -3.488 1.00 83.56 276 TYR A C 1
ATOM 2167 O O . TYR A 1 276 ? -5.102 6.804 -4.410 1.00 83.56 276 TYR A O 1
ATOM 2175 N N . ASP A 1 277 ? -3.204 5.827 -3.700 1.00 83.88 277 ASP A N 1
ATOM 2176 C CA . ASP A 1 277 ? -2.798 5.384 -5.034 1.00 83.88 277 ASP A CA 1
ATOM 2177 C C . ASP A 1 277 ? -3.755 4.297 -5.546 1.00 83.88 277 ASP A C 1
ATOM 2179 O O . ASP A 1 277 ? -4.238 3.456 -4.791 1.00 83.88 277 ASP A O 1
ATOM 2183 N N . HIS A 1 278 ? -4.041 4.287 -6.845 1.00 85.00 278 HIS A N 1
ATOM 2184 C CA . HIS A 1 278 ? -4.807 3.221 -7.497 1.00 85.00 278 HIS A CA 1
ATOM 2185 C C . HIS A 1 278 ? -3.954 2.607 -8.597 1.00 85.00 278 HIS A C 1
ATOM 2187 O O . HIS A 1 278 ? -3.966 3.065 -9.738 1.00 85.00 278 HIS A O 1
ATOM 2193 N N . THR A 1 279 ? -3.142 1.604 -8.239 1.00 81.81 279 THR A N 1
ATOM 2194 C CA . THR A 1 279 ? -2.190 1.037 -9.206 1.00 81.81 279 THR A CA 1
ATOM 2195 C C . THR A 1 279 ? -2.791 -0.091 -10.041 1.00 81.81 279 THR A C 1
ATOM 2197 O O . THR A 1 279 ? -2.338 -0.319 -11.162 1.00 81.81 279 THR A O 1
ATOM 2200 N N . MET A 1 280 ? -3.842 -0.756 -9.541 1.00 83.00 280 MET A N 1
ATOM 2201 C CA . MET A 1 280 ? -4.454 -1.943 -10.162 1.00 83.00 280 MET A CA 1
ATOM 2202 C C . MET A 1 280 ? -3.425 -3.054 -10.462 1.00 83.00 280 MET A C 1
ATOM 2204 O O . MET A 1 280 ? -3.585 -3.795 -11.429 1.00 83.00 280 MET A O 1
ATOM 2208 N N . GLY A 1 281 ? -2.335 -3.134 -9.690 1.00 80.56 281 GLY A N 1
ATOM 2209 C CA . GLY A 1 281 ? -1.218 -4.049 -9.942 1.00 80.56 281 GLY A CA 1
ATOM 2210 C C . GLY A 1 281 ? -0.236 -3.599 -11.036 1.00 80.56 281 GLY A C 1
ATOM 2211 O O . GLY A 1 281 ? 0.723 -4.315 -11.328 1.00 80.56 281 GLY A O 1
ATOM 2212 N N . TYR A 1 282 ? -0.413 -2.417 -11.639 1.00 81.81 282 TYR A N 1
ATOM 2213 C CA . TYR A 1 282 ? 0.471 -1.904 -12.688 1.00 81.81 282 TYR A CA 1
ATOM 2214 C C . TYR A 1 282 ? 1.474 -0.872 -12.163 1.00 81.81 282 TYR A C 1
ATOM 2216 O O . TYR A 1 282 ? 1.121 0.206 -11.687 1.00 81.81 282 TYR A O 1
ATOM 2224 N N . VAL A 1 283 ? 2.762 -1.135 -12.408 1.00 78.75 283 VAL A N 1
ATOM 2225 C CA . VAL A 1 283 ? 3.882 -0.231 -12.071 1.00 78.75 283 VAL A CA 1
ATOM 2226 C C . VAL A 1 283 ? 3.734 1.164 -12.695 1.00 78.75 283 VAL A C 1
ATOM 2228 O O . VAL A 1 283 ? 4.193 2.156 -12.128 1.00 78.75 283 VAL A O 1
ATOM 2231 N N . HIS A 1 284 ? 3.094 1.261 -13.861 1.00 76.00 284 HIS A N 1
ATOM 2232 C CA . HIS A 1 284 ? 2.875 2.537 -14.542 1.00 76.00 284 HIS A CA 1
ATOM 2233 C C . HIS A 1 284 ? 1.958 3.485 -13.748 1.00 76.00 284 HIS A C 1
ATOM 2235 O O . HIS A 1 284 ? 2.147 4.700 -13.795 1.00 76.00 284 HIS A O 1
ATOM 2241 N N . ASN A 1 285 ? 1.013 2.932 -12.986 1.00 73.56 285 ASN A N 1
ATOM 2242 C CA . ASN A 1 285 ? -0.006 3.686 -12.254 1.00 73.56 285 ASN A CA 1
ATOM 2243 C C . ASN A 1 285 ? 0.431 4.047 -10.827 1.00 73.56 285 ASN A C 1
ATOM 2245 O O . ASN A 1 285 ? -0.319 4.656 -10.067 1.00 73.56 285 ASN A O 1
ATOM 2249 N N . VAL A 1 286 ? 1.669 3.718 -10.459 1.00 71.25 286 VAL A N 1
ATOM 2250 C CA . VAL A 1 286 ? 2.279 4.154 -9.203 1.00 71.25 286 VAL A CA 1
ATOM 2251 C C . VAL A 1 286 ? 2.302 5.682 -9.174 1.00 71.25 286 VAL A C 1
ATOM 2253 O O . VAL A 1 286 ? 2.768 6.301 -10.132 1.00 71.25 286 VAL A O 1
ATOM 2256 N N . SER A 1 287 ? 1.845 6.296 -8.075 1.00 67.31 287 SER A N 1
ATOM 2257 C CA . SER A 1 287 ? 1.569 7.740 -7.928 1.00 67.31 287 SER A CA 1
ATOM 2258 C C . SER A 1 287 ? 0.361 8.296 -8.699 1.00 67.31 287 SER A C 1
ATOM 2260 O O . SER A 1 287 ? 0.174 9.512 -8.723 1.00 67.31 287 SER A O 1
ATOM 2262 N N . GLY A 1 288 ? -0.472 7.441 -9.297 1.00 64.94 288 GLY A N 1
ATOM 2263 C CA . GLY A 1 288 ? -1.801 7.821 -9.769 1.00 64.94 288 GLY A CA 1
ATOM 2264 C C . GLY A 1 288 ? -2.764 7.916 -8.590 1.00 64.94 288 GLY A C 1
ATOM 2265 O O . GLY A 1 288 ? -3.195 6.889 -8.067 1.00 64.94 288 GLY A O 1
ATOM 2266 N N . LEU A 1 289 ? -3.083 9.137 -8.159 1.00 63.16 289 LEU A N 1
ATOM 2267 C CA . LEU A 1 289 ? -4.115 9.356 -7.147 1.00 63.16 289 LEU A CA 1
ATOM 2268 C C . LEU A 1 289 ? -5.477 8.952 -7.710 1.00 63.16 289 LEU A C 1
ATOM 2270 O O . LEU A 1 289 ? -5.851 9.368 -8.809 1.00 63.16 289 LEU A O 1
ATOM 2274 N N . ALA A 1 290 ? -6.228 8.172 -6.938 1.00 61.28 290 ALA A N 1
ATOM 2275 C CA . ALA A 1 290 ? -7.592 7.833 -7.297 1.00 61.28 290 ALA A CA 1
ATOM 2276 C C . ALA A 1 290 ? -8.479 9.088 -7.245 1.00 61.28 290 ALA A C 1
ATOM 2278 O O . ALA A 1 290 ? -8.631 9.710 -6.189 1.00 61.28 290 ALA A O 1
ATOM 2279 N N . PHE A 1 291 ? -9.091 9.452 -8.375 1.00 60.44 291 PHE A N 1
ATOM 2280 C CA . PHE A 1 291 ? -10.118 10.489 -8.407 1.00 60.44 291 PHE A CA 1
ATOM 2281 C C . PHE A 1 291 ? -11.483 9.864 -8.116 1.00 60.44 291 PHE A C 1
ATOM 2283 O O . PHE A 1 291 ? -12.028 9.106 -8.920 1.00 60.44 291 PHE A O 1
ATOM 2290 N N . CYS A 1 292 ? -12.045 10.175 -6.954 1.00 58.44 292 CYS A N 1
ATOM 2291 C CA . CYS A 1 292 ? -13.339 9.648 -6.552 1.00 58.44 292 CYS A CA 1
ATOM 2292 C C . CYS A 1 292 ? -14.481 10.491 -7.107 1.00 58.44 292 CYS A C 1
ATOM 2294 O O . CYS A 1 292 ? -14.723 11.600 -6.638 1.00 58.44 292 CYS A O 1
ATOM 2296 N N . ARG A 1 293 ? -15.234 9.934 -8.060 1.00 51.72 293 ARG A N 1
ATOM 2297 C CA . ARG A 1 293 ? -16.524 10.501 -8.485 1.00 51.72 293 ARG A CA 1
ATOM 2298 C C . ARG A 1 293 ? -17.736 9.673 -8.039 1.00 51.72 293 ARG A C 1
ATOM 2300 O O . ARG A 1 293 ? -18.840 10.198 -8.085 1.00 51.72 293 ARG A O 1
ATOM 2307 N N . SER A 1 294 ? -17.549 8.417 -7.600 1.00 44.53 294 SER A N 1
ATOM 2308 C CA . SER A 1 294 ? -18.653 7.436 -7.552 1.00 44.53 294 SER A CA 1
ATOM 2309 C C . SER A 1 294 ? -18.863 6.645 -6.249 1.00 44.53 294 SER A C 1
ATOM 2311 O O . SER A 1 294 ? -19.876 5.960 -6.153 1.00 44.53 294 SER A O 1
ATOM 2313 N N . ILE A 1 295 ? -17.997 6.717 -5.232 1.00 54.12 295 ILE A N 1
ATOM 2314 C CA . ILE A 1 295 ? -18.159 5.904 -4.003 1.00 54.12 295 ILE A CA 1
ATOM 2315 C C . ILE A 1 295 ? -18.841 6.720 -2.896 1.00 54.12 295 ILE A C 1
ATOM 2317 O O . ILE A 1 295 ? -18.320 6.864 -1.803 1.00 54.12 295 ILE A O 1
ATOM 2321 N N . ARG A 1 296 ? -20.012 7.305 -3.177 1.00 48.28 296 ARG A N 1
ATOM 2322 C CA . ARG A 1 296 ? -20.712 8.153 -2.192 1.00 48.28 296 ARG A CA 1
ATOM 2323 C C . ARG A 1 296 ? -21.422 7.363 -1.081 1.00 48.28 296 ARG A C 1
ATOM 2325 O O . ARG A 1 296 ? -21.690 7.929 -0.035 1.00 48.28 296 ARG A O 1
ATOM 2332 N N . GLY A 1 297 ? -21.668 6.066 -1.281 1.00 52.59 297 GLY A N 1
ATOM 2333 C CA . GLY A 1 297 ? -22.355 5.202 -0.307 1.00 52.59 297 GLY A CA 1
ATOM 2334 C C . GLY A 1 297 ? -21.449 4.396 0.631 1.00 52.59 297 GLY A C 1
ATOM 2335 O O . GLY A 1 297 ? -21.965 3.659 1.460 1.00 52.59 297 GLY A O 1
ATOM 2336 N N . MET A 1 298 ? -20.123 4.489 0.490 1.00 54.12 298 MET A N 1
ATOM 2337 C CA . MET A 1 298 ? -19.164 3.690 1.276 1.00 54.12 298 MET A CA 1
ATOM 2338 C C . MET A 1 298 ? -18.331 4.541 2.245 1.00 54.12 298 MET A C 1
ATOM 2340 O O . MET A 1 298 ? -17.509 3.989 2.965 1.00 54.12 298 MET A O 1
ATOM 2344 N N . TYR A 1 299 ? -18.542 5.865 2.267 1.00 51.28 299 TYR A N 1
ATOM 2345 C CA . TYR A 1 299 ? -17.806 6.798 3.130 1.00 51.28 299 TYR A CA 1
ATOM 2346 C C . TYR A 1 299 ? -18.051 6.572 4.629 1.00 51.28 299 TYR A C 1
ATOM 2348 O O . TYR A 1 299 ? -17.228 6.992 5.428 1.00 51.28 299 TYR A O 1
ATOM 2356 N N . ASP A 1 300 ? -19.122 5.866 4.998 1.00 54.22 300 ASP A N 1
ATOM 2357 C CA . ASP A 1 300 ? -19.448 5.577 6.401 1.00 54.22 300 ASP A CA 1
ATOM 2358 C C . ASP A 1 300 ? -18.817 4.267 6.914 1.00 54.22 300 ASP A C 1
ATOM 2360 O O . ASP A 1 300 ? -19.082 3.851 8.042 1.00 54.22 300 ASP A O 1
ATOM 2364 N N . ILE A 1 301 ? -18.030 3.564 6.087 1.00 59.66 301 ILE A N 1
ATOM 2365 C CA . ILE A 1 301 ? -17.406 2.290 6.462 1.00 59.66 301 ILE A CA 1
ATOM 2366 C C . ILE A 1 301 ? -15.890 2.495 6.564 1.00 59.66 301 ILE A C 1
ATOM 2368 O O . ILE A 1 301 ? -15.272 2.852 5.557 1.00 59.66 301 ILE A O 1
ATOM 2372 N N . PRO A 1 302 ? -15.266 2.228 7.728 1.00 57.84 302 PRO A N 1
ATOM 2373 C CA . PRO A 1 302 ? -13.829 2.393 7.890 1.00 57.84 302 PRO A CA 1
ATOM 2374 C C . PRO A 1 302 ? -13.084 1.391 6.999 1.00 57.84 302 PRO A C 1
ATOM 2376 O O . PRO A 1 302 ? -13.080 0.176 7.227 1.00 57.84 302 PRO A O 1
ATOM 2379 N N . VAL A 1 303 ? -12.444 1.908 5.949 1.00 64.25 303 VAL A N 1
ATOM 2380 C CA . VAL A 1 303 ? -11.591 1.108 5.070 1.00 64.25 303 VAL A CA 1
ATOM 2381 C C . VAL A 1 303 ? -10.194 1.073 5.651 1.00 64.25 303 VAL A C 1
ATOM 2383 O O . VAL A 1 303 ? -9.557 2.104 5.832 1.00 64.25 303 VAL A O 1
ATOM 2386 N N . MET A 1 304 ? -9.689 -0.126 5.894 1.00 64.69 304 MET A N 1
ATOM 2387 C CA . MET A 1 304 ? -8.530 -0.298 6.747 1.00 64.69 304 MET A CA 1
ATOM 2388 C C . MET A 1 304 ? -7.222 -0.533 5.984 1.00 64.69 304 MET A C 1
ATOM 2390 O O . MET A 1 304 ? -6.194 0.078 6.272 1.00 64.69 304 MET A O 1
ATOM 2394 N N . PHE A 1 305 ? -7.226 -1.435 5.009 1.00 72.06 305 PHE A N 1
ATOM 2395 C CA . PHE A 1 305 ? -6.041 -1.727 4.205 1.00 72.06 305 PHE A CA 1
ATOM 2396 C C . PHE A 1 305 ? -6.426 -2.293 2.847 1.00 72.06 305 PHE A C 1
ATOM 2398 O O . PHE A 1 305 ? -7.541 -2.784 2.645 1.00 72.06 305 PHE A O 1
ATOM 2405 N N . ARG A 1 306 ? -5.485 -2.224 1.902 1.00 71.81 306 ARG A N 1
ATOM 2406 C CA . ARG A 1 306 ? -5.648 -2.822 0.582 1.00 71.81 306 ARG A CA 1
ATOM 2407 C C . ARG A 1 306 ? -4.901 -4.132 0.443 1.00 71.81 306 ARG A C 1
ATOM 2409 O O . ARG A 1 306 ? -3.744 -4.239 0.847 1.00 71.81 306 ARG A O 1
ATOM 2416 N N . ILE A 1 307 ? -5.564 -5.099 -0.177 1.00 72.94 307 ILE A N 1
ATOM 2417 C CA . ILE A 1 307 ? -5.030 -6.427 -0.458 1.00 72.94 307 ILE A CA 1
ATOM 2418 C C . ILE A 1 307 ? -4.561 -6.487 -1.914 1.00 72.94 307 ILE A C 1
ATOM 2420 O O . ILE A 1 307 ? -5.267 -6.035 -2.827 1.00 72.94 307 ILE A O 1
ATOM 2424 N N . VAL A 1 308 ? -3.368 -7.050 -2.113 1.00 63.97 308 VAL A N 1
ATOM 2425 C CA . VAL A 1 308 ? -2.908 -7.544 -3.415 1.00 63.97 308 VAL A CA 1
ATOM 2426 C C . VAL A 1 308 ? -3.428 -8.967 -3.546 1.00 63.97 308 VAL A C 1
ATOM 2428 O O . VAL A 1 308 ? -3.240 -9.760 -2.626 1.00 63.97 308 VAL A O 1
ATOM 2431 N N . ASP A 1 309 ? -4.062 -9.300 -4.672 1.00 52.88 309 ASP A N 1
ATOM 2432 C CA . ASP A 1 309 ? -4.300 -10.704 -5.016 1.00 52.88 309 ASP A CA 1
ATOM 2433 C C . ASP A 1 309 ? -2.938 -11.401 -5.097 1.00 52.88 309 ASP A C 1
ATOM 2435 O O . ASP A 1 309 ? -2.222 -11.300 -6.098 1.00 52.88 309 ASP A O 1
ATOM 2439 N N . THR A 1 310 ? -2.553 -12.096 -4.037 1.00 47.19 310 THR A N 1
ATOM 2440 C CA . THR A 1 310 ? -1.565 -13.154 -4.153 1.00 47.19 310 THR A CA 1
ATOM 2441 C C . THR A 1 310 ? -2.277 -14.308 -4.845 1.00 47.19 310 THR A C 1
ATOM 2443 O O . THR A 1 310 ? -3.443 -14.587 -4.558 1.00 47.19 310 THR A O 1
ATOM 2446 N N . LYS A 1 311 ? -1.626 -14.923 -5.842 1.00 41.09 311 LYS A N 1
ATOM 2447 C CA . LYS A 1 311 ? -2.159 -16.141 -6.460 1.00 41.09 311 LYS A CA 1
ATOM 2448 C C . LYS A 1 311 ? -2.515 -17.100 -5.325 1.00 41.09 311 LYS A C 1
ATOM 2450 O O . LYS A 1 311 ? -1.648 -17.436 -4.526 1.00 41.09 311 LYS A O 1
ATOM 2455 N N . SER A 1 312 ? -3.788 -17.467 -5.243 1.00 38.78 312 SER A N 1
ATOM 2456 C CA . SER A 1 312 ? -4.205 -18.654 -4.516 1.00 38.78 312 SER A CA 1
ATOM 2457 C C . SER A 1 312 ? -3.536 -19.825 -5.228 1.00 38.78 312 SER A C 1
ATOM 2459 O O . SER A 1 312 ? -3.919 -20.134 -6.361 1.00 38.78 312 SER A O 1
ATOM 2461 N N . ASP A 1 313 ? -2.474 -20.353 -4.628 1.00 36.25 313 ASP A N 1
ATOM 2462 C CA . ASP A 1 313 ? -1.915 -21.648 -5.014 1.00 36.25 313 ASP A CA 1
ATOM 2463 C C . ASP A 1 313 ? -2.958 -22.757 -4.808 1.00 36.25 313 ASP A C 1
ATOM 2465 O O . ASP A 1 313 ? -3.736 -22.669 -3.824 1.00 36.25 313 ASP A O 1
#